Protein AF-A0A959YIE6-F1 (afdb_monomer)

Secondary structure (DSSP, 8-state):
-----PPPTT----TTTGGGSS-TT-----TTPPPHHHHHHHHHHHHHT----STT-HHHHHHHHHHHHHHHHHHHHHHHHHHHHHHHHHHHHHHHHHHHHHHHHHHHHHHHHHHHHHHHHHHHHHHHHHHHHHHHHHHHHHHHHHHHHTT-TT--HHHHHHS-HHHHHHHHHHHHHHHHHHHHHHHHHHHHHHHHHHHHHHHHHHHHHHHHHHHHHHHHHHHHHHTTS-HHHHHHHHHHH-S--TTTS-HHHHHHHHHHHHS---PPPTTSTTSS------------------------PPPP---SSSSS-TTSHHHHHHHHHHHHHHHHT-TTS-HHHHHHHHHHHHHHHHH--

Structure (mmCIF, N/CA/C/O backbone):
data_AF-A0A959YIE6-F1
#
_entry.id   AF-A0A959YIE6-F1
#
loop_
_atom_site.group_PDB
_atom_site.id
_atom_site.type_symbol
_atom_site.label_atom_id
_atom_site.label_alt_id
_atom_site.label_comp_id
_atom_site.label_asym_id
_atom_site.label_entity_id
_atom_site.label_seq_id
_atom_site.pdbx_PDB_ins_code
_atom_site.Cartn_x
_atom_site.Cartn_y
_atom_site.Cartn_z
_atom_site.occupancy
_atom_site.B_iso_or_equiv
_atom_site.auth_seq_id
_atom_site.auth_comp_id
_atom_site.auth_asym_id
_atom_site.auth_atom_id
_atom_site.pdbx_PDB_model_num
ATOM 1 N N . MET A 1 1 ? -31.276 -3.123 95.667 1.00 32.50 1 MET A N 1
ATOM 2 C CA . MET A 1 1 ? -32.514 -3.774 96.155 1.00 32.50 1 MET A CA 1
ATOM 3 C C . MET A 1 1 ? -33.316 -4.147 94.923 1.00 32.50 1 MET A C 1
ATOM 5 O O . MET A 1 1 ? -33.475 -3.277 94.077 1.00 32.50 1 MET A O 1
ATOM 9 N N . SER A 1 2 ? -33.738 -5.402 94.764 1.00 30.36 2 SER A N 1
ATOM 10 C CA . SER A 1 2 ? -34.418 -5.844 93.537 1.00 30.36 2 SER A CA 1
ATOM 11 C C . SER A 1 2 ? -35.933 -5.734 93.691 1.00 30.36 2 SER A C 1
ATOM 13 O O . SER A 1 2 ? -36.525 -6.483 94.465 1.00 30.36 2 SER A O 1
ATOM 15 N N . ASN A 1 3 ? -36.563 -4.824 92.945 1.00 29.42 3 ASN A N 1
ATOM 16 C CA . ASN A 1 3 ? -38.021 -4.725 92.888 1.00 29.42 3 ASN A CA 1
ATOM 17 C C . ASN A 1 3 ? -38.582 -5.834 91.990 1.00 29.42 3 ASN A C 1
ATOM 19 O O . ASN A 1 3 ? -38.670 -5.681 90.775 1.00 29.42 3 ASN A O 1
ATOM 23 N N . ILE A 1 4 ? -38.971 -6.956 92.598 1.00 28.22 4 ILE A N 1
ATOM 24 C CA . ILE A 1 4 ? -39.729 -8.010 91.918 1.00 28.22 4 ILE A CA 1
ATOM 25 C C . ILE A 1 4 ? -41.191 -7.558 91.835 1.00 28.22 4 ILE A C 1
ATOM 27 O O . ILE A 1 4 ? -41.941 -7.667 92.807 1.00 28.22 4 ILE A O 1
ATOM 31 N N . VAL A 1 5 ? -41.593 -7.048 90.671 1.00 32.94 5 VAL A N 1
ATOM 32 C CA . VAL A 1 5 ? -42.999 -6.752 90.371 1.00 32.94 5 VAL A CA 1
ATOM 33 C C . VAL A 1 5 ? -43.740 -8.075 90.179 1.00 32.94 5 VAL A C 1
ATOM 35 O O . VAL A 1 5 ? -43.536 -8.778 89.192 1.00 32.94 5 VAL A O 1
ATOM 38 N N . LYS A 1 6 ? -44.601 -8.430 91.136 1.00 30.12 6 LYS A N 1
ATOM 39 C CA . LYS A 1 6 ? -45.544 -9.542 90.977 1.00 30.12 6 LYS A CA 1
ATOM 40 C C . LYS A 1 6 ? -46.714 -9.072 90.115 1.00 30.12 6 LYS A C 1
ATOM 42 O O . LYS A 1 6 ? -47.451 -8.187 90.540 1.00 30.12 6 LYS A O 1
ATOM 47 N N . PHE A 1 7 ? -46.901 -9.682 88.949 1.00 29.47 7 PHE A N 1
ATOM 48 C CA . PHE A 1 7 ? -48.131 -9.514 88.177 1.00 29.47 7 PHE A CA 1
ATOM 49 C C . PHE A 1 7 ? -49.281 -10.269 88.856 1.00 29.47 7 PHE A C 1
ATOM 51 O O . PHE A 1 7 ? -49.194 -11.479 89.068 1.00 29.47 7 PHE A O 1
ATOM 58 N N . ASP A 1 8 ? -50.350 -9.549 89.201 1.00 31.58 8 ASP A N 1
ATOM 59 C CA . ASP A 1 8 ? -51.623 -10.131 89.628 1.00 31.58 8 ASP A CA 1
ATOM 60 C C . ASP A 1 8 ? -52.515 -10.317 88.392 1.00 31.58 8 ASP A C 1
ATOM 62 O O . ASP A 1 8 ? -52.742 -9.387 87.619 1.00 31.58 8 ASP A O 1
ATOM 66 N N . ILE A 1 9 ? -53.010 -11.538 88.197 1.00 32.19 9 ILE A N 1
ATOM 67 C CA . ILE A 1 9 ? -53.673 -12.000 86.967 1.00 32.19 9 ILE A CA 1
ATOM 68 C C . ILE A 1 9 ? -55.053 -11.334 86.762 1.00 32.19 9 ILE A C 1
ATOM 70 O O . ILE A 1 9 ? -55.653 -11.444 85.696 1.00 32.19 9 ILE A O 1
ATOM 74 N N . LYS A 1 10 ? -55.566 -10.597 87.758 1.00 33.59 10 LYS A N 1
ATOM 75 C CA . LYS A 1 10 ? -56.895 -9.960 87.714 1.00 33.59 10 LYS A CA 1
ATOM 76 C C . LYS A 1 10 ? -56.962 -8.587 87.039 1.00 33.59 10 LYS A C 1
ATOM 78 O O . LYS A 1 10 ? -58.045 -8.005 86.994 1.00 33.59 10 LYS A O 1
ATOM 83 N N . GLN A 1 11 ? -55.866 -8.080 86.475 1.00 37.00 11 GLN A N 1
ATOM 84 C CA . GLN A 1 11 ? -55.913 -6.965 85.525 1.00 37.00 11 GLN A CA 1
ATOM 85 C C . GLN A 1 11 ? -55.118 -7.303 84.263 1.00 37.00 11 GLN A C 1
ATOM 87 O O . GLN A 1 11 ? -53.907 -7.485 84.311 1.00 37.00 11 GLN A O 1
ATOM 92 N N . ALA A 1 12 ? -55.812 -7.327 83.124 1.00 35.28 12 ALA A N 1
ATOM 93 C CA . ALA A 1 12 ? -55.220 -7.381 81.791 1.00 35.28 12 ALA A CA 1
ATOM 94 C C . ALA A 1 12 ? -55.401 -6.010 81.104 1.00 35.28 12 ALA A C 1
ATOM 96 O O . ALA A 1 12 ? -56.353 -5.830 80.338 1.00 35.28 12 ALA A O 1
ATOM 97 N N . PRO A 1 13 ? -54.562 -5.003 81.416 1.00 41.62 13 PRO A N 1
ATOM 98 C CA . PRO A 1 13 ? -54.639 -3.699 80.770 1.00 41.62 13 PRO A CA 1
ATOM 99 C C . PRO A 1 13 ? -54.099 -3.778 79.336 1.00 41.62 13 PRO A C 1
ATOM 101 O O . PRO A 1 13 ? -53.053 -4.374 79.121 1.00 41.62 13 PRO A O 1
ATOM 104 N N . HIS A 1 14 ? -54.826 -3.172 78.390 1.00 39.84 14 HIS A N 1
ATOM 105 C CA . HIS A 1 14 ? -54.420 -2.344 77.227 1.00 39.84 14 HIS A CA 1
ATOM 106 C C . HIS A 1 14 ? -53.061 -2.508 76.483 1.00 39.84 14 HIS A C 1
ATOM 108 O O . HIS A 1 14 ? -52.773 -1.718 75.586 1.00 39.84 14 HIS A O 1
ATOM 114 N N . ALA A 1 15 ? -52.261 -3.546 76.727 1.00 43.75 15 ALA A N 1
ATOM 115 C CA . ALA A 1 15 ? -50.882 -3.709 76.248 1.00 43.75 15 ALA A CA 1
ATOM 116 C C . ALA A 1 15 ? -50.717 -3.880 74.719 1.00 43.75 15 ALA A C 1
ATOM 118 O O . ALA A 1 15 ? -49.601 -4.036 74.229 1.00 43.75 15 ALA A O 1
ATOM 119 N N . PHE A 1 16 ? -51.815 -3.870 73.959 1.00 38.12 16 PHE A N 1
ATOM 120 C CA . PHE A 1 16 ? -51.820 -4.024 72.501 1.00 38.12 16 PHE A CA 1
ATOM 121 C C . PHE A 1 16 ? -51.737 -2.711 71.714 1.00 38.12 16 PHE A C 1
ATOM 123 O O . PHE A 1 16 ? -51.529 -2.775 70.500 1.00 38.12 16 PHE A O 1
ATOM 130 N N . ASP A 1 17 ? -51.919 -1.555 72.363 1.00 37.28 17 ASP A N 1
ATOM 131 C CA . ASP A 1 17 ? -51.861 -0.251 71.689 1.00 37.28 17 ASP A CA 1
ATOM 132 C C . ASP A 1 17 ? -50.621 0.576 72.108 1.00 37.28 17 ASP A C 1
ATOM 134 O O . ASP A 1 17 ? -49.959 1.113 71.225 1.00 37.28 17 ASP A O 1
ATOM 138 N N . GLU A 1 18 ? -50.195 0.583 73.385 1.00 38.91 18 GLU A N 1
ATOM 139 C CA . GLU A 1 18 ? -48.973 1.313 73.818 1.00 38.91 18 GLU A CA 1
ATOM 140 C C . GLU A 1 18 ? -47.671 0.787 73.178 1.00 38.91 18 GLU A C 1
ATOM 142 O O . GLU A 1 18 ? -46.772 1.560 72.854 1.00 38.91 18 GLU A O 1
ATOM 147 N N . VAL A 1 19 ? -47.557 -0.527 72.956 1.00 42.81 19 VAL A N 1
ATOM 148 C CA . VAL A 1 19 ? -46.332 -1.145 72.405 1.00 42.81 19 VAL A CA 1
ATOM 149 C C . VAL A 1 19 ? -46.146 -0.829 70.911 1.00 42.81 19 VAL A C 1
ATOM 151 O O . VAL A 1 19 ? -45.038 -0.942 70.392 1.00 42.81 19 VAL A O 1
ATOM 154 N N . LEU A 1 20 ? -47.201 -0.407 70.200 1.00 41.81 20 LEU A N 1
ATOM 155 C CA . LEU A 1 20 ? -47.140 -0.199 68.749 1.00 41.81 20 LEU A CA 1
ATOM 156 C C . LEU A 1 20 ? -46.571 1.169 68.328 1.00 41.81 20 LEU A C 1
ATOM 158 O O . LEU A 1 20 ? -46.194 1.324 67.166 1.00 41.81 20 LEU A O 1
ATOM 162 N N . GLU A 1 21 ? -46.506 2.149 69.236 1.00 39.34 21 GLU A N 1
ATOM 163 C CA . GLU A 1 21 ? -45.972 3.490 68.941 1.00 39.34 21 GLU A CA 1
ATOM 164 C C . GLU A 1 21 ? -44.443 3.583 69.109 1.00 39.34 21 GLU A C 1
ATOM 166 O O . GLU A 1 21 ? -43.806 4.474 68.540 1.00 39.34 21 GLU A O 1
ATOM 171 N N . LEU A 1 22 ? -43.819 2.625 69.809 1.00 38.81 22 LEU A N 1
ATOM 172 C CA . LEU A 1 22 ? -42.368 2.566 70.023 1.00 38.81 22 LEU A CA 1
ATOM 173 C C . LEU A 1 22 ? -41.600 2.028 68.799 1.00 38.81 22 LEU A C 1
ATOM 175 O O . LEU A 1 22 ? -41.033 0.941 68.786 1.00 38.81 22 LEU A O 1
ATOM 179 N N . GLN A 1 23 ? -41.543 2.880 67.774 1.00 40.84 23 GLN A N 1
ATOM 180 C CA . GLN A 1 23 ? -40.423 3.033 66.838 1.00 40.84 23 GLN A CA 1
ATOM 181 C C . GLN A 1 23 ? -39.872 1.753 66.178 1.00 40.84 23 GLN A C 1
ATOM 183 O O . GLN A 1 23 ? -38.751 1.318 66.447 1.00 40.84 23 GLN A O 1
ATOM 188 N N . ILE A 1 24 ? -40.543 1.307 65.109 1.00 42.12 24 ILE A N 1
ATOM 189 C CA . ILE A 1 24 ? -39.930 0.486 64.040 1.00 42.12 24 ILE A CA 1
ATOM 190 C C . ILE A 1 24 ? -38.972 1.358 63.187 1.00 42.12 24 ILE A C 1
ATOM 192 O O . ILE A 1 24 ? -39.120 1.492 61.974 1.00 42.12 24 ILE A O 1
ATOM 196 N N . GLY A 1 25 ? -38.024 2.027 63.850 1.00 35.72 25 GLY A N 1
ATOM 197 C CA . GLY A 1 25 ? -37.119 3.034 63.284 1.00 35.72 25 GLY A CA 1
ATOM 198 C C . GLY A 1 25 ? -35.676 2.942 63.791 1.00 35.72 25 GLY A C 1
ATOM 199 O O . GLY A 1 25 ? -34.843 3.744 63.383 1.00 35.72 25 GLY A O 1
ATOM 200 N N . SER A 1 26 ? -35.366 1.969 64.653 1.00 36.47 26 SER A N 1
ATOM 201 C CA . SER A 1 26 ? -34.004 1.650 65.086 1.00 36.47 26 SER A CA 1
ATOM 202 C C . SER A 1 26 ? -33.793 0.138 65.063 1.00 36.47 26 SER A C 1
ATOM 204 O O . SER A 1 26 ? -34.534 -0.603 65.699 1.00 36.47 26 SER A O 1
ATOM 206 N N . TRP A 1 27 ? -32.768 -0.324 64.344 1.00 41.94 27 TRP A N 1
ATOM 207 C CA . TRP A 1 27 ? -32.253 -1.700 64.435 1.00 41.94 27 TRP A CA 1
ATOM 208 C C . TRP A 1 27 ? -31.014 -1.793 65.348 1.00 41.94 27 TRP A C 1
ATOM 210 O O . TRP A 1 27 ? -30.267 -2.768 65.297 1.00 41.94 27 TRP A O 1
ATOM 220 N N . ALA A 1 28 ? -30.793 -0.794 66.209 1.00 35.81 28 ALA A N 1
ATOM 221 C CA . ALA A 1 28 ? -29.815 -0.874 67.288 1.00 35.81 28 ALA A CA 1
ATOM 222 C C . ALA A 1 28 ? -30.458 -1.538 68.517 1.00 35.81 28 ALA A C 1
ATOM 224 O O . ALA A 1 28 ? -31.019 -0.852 69.367 1.00 35.81 28 ALA A O 1
ATOM 225 N N . VAL A 1 29 ? -30.392 -2.872 68.585 1.00 38.16 29 VAL A N 1
ATOM 226 C CA . VAL A 1 29 ? -30.909 -3.666 69.714 1.00 38.16 29 VAL A CA 1
ATOM 227 C C . VAL A 1 29 ? -30.058 -3.411 70.970 1.00 38.16 29 VAL A C 1
ATOM 229 O O . VAL A 1 29 ? -28.868 -3.743 70.960 1.00 38.16 29 VAL A O 1
ATOM 232 N N . PRO A 1 30 ? -30.616 -2.861 72.065 1.00 36.91 30 PRO A N 1
ATOM 233 C CA . PRO A 1 30 ? -29.924 -2.785 73.343 1.00 36.91 30 PRO A CA 1
ATOM 234 C C . PRO A 1 30 ? -29.921 -4.159 74.036 1.00 36.91 30 PRO A C 1
ATOM 236 O O . PRO A 1 30 ? -30.829 -4.977 73.881 1.00 36.91 30 PRO A O 1
ATOM 239 N N . ALA A 1 31 ? -28.878 -4.428 74.823 1.00 38.97 31 ALA A N 1
ATOM 240 C CA . ALA A 1 31 ? -28.650 -5.735 75.440 1.00 38.97 31 ALA A CA 1
ATOM 241 C C . ALA A 1 31 ? -29.626 -6.029 76.602 1.00 38.97 31 ALA A C 1
ATOM 243 O O . ALA A 1 31 ? -29.282 -5.862 77.771 1.00 38.97 31 ALA A O 1
ATOM 244 N N . GLY A 1 32 ? -30.838 -6.486 76.273 1.00 50.06 32 GLY A N 1
ATOM 245 C CA . GLY A 1 32 ? -31.838 -6.932 77.251 1.00 50.06 32 GLY A CA 1
ATOM 246 C C . GLY A 1 32 ? -33.262 -7.165 76.729 1.00 50.06 32 GLY A C 1
ATOM 247 O O . GLY A 1 32 ? -34.113 -7.582 77.511 1.00 50.06 32 GLY A O 1
ATOM 248 N N . GLU A 1 33 ? -33.551 -6.895 75.453 1.00 51.00 33 GLU A N 1
ATOM 249 C CA . GLU A 1 33 ? -34.927 -6.910 74.936 1.00 51.00 33 GLU A CA 1
ATOM 250 C C . GLU A 1 33 ? -35.450 -8.296 74.524 1.00 51.00 33 GLU A C 1
ATOM 252 O O . GLU A 1 33 ? -34.731 -9.147 73.996 1.00 51.00 33 GLU A O 1
ATOM 257 N N . ILE A 1 34 ? -36.756 -8.491 74.734 1.00 56.59 34 ILE A N 1
ATOM 258 C CA . ILE A 1 34 ? -37.526 -9.634 74.232 1.00 56.59 34 ILE A CA 1
ATOM 259 C C . ILE A 1 34 ? -37.552 -9.546 72.702 1.00 56.59 34 ILE A C 1
ATOM 261 O O . ILE A 1 34 ? -37.998 -8.545 72.143 1.00 56.59 34 ILE A O 1
ATOM 265 N N . THR A 1 35 ? -37.089 -10.587 72.004 1.00 75.44 35 THR A N 1
ATOM 266 C CA . THR A 1 35 ? -37.106 -10.585 70.533 1.00 75.44 35 THR A CA 1
ATOM 267 C C . THR A 1 35 ? -38.542 -10.555 70.007 1.00 75.44 35 THR A C 1
ATOM 269 O O . THR A 1 35 ? -39.452 -11.100 70.632 1.00 75.44 35 THR A O 1
ATOM 272 N N . VAL A 1 36 ? -38.758 -9.988 68.815 1.00 76.00 36 VAL A N 1
ATOM 273 C CA . VAL A 1 36 ? -40.087 -9.985 68.169 1.00 76.00 36 VAL A CA 1
ATOM 274 C C . VAL A 1 36 ? -40.648 -11.409 68.054 1.00 76.00 36 VAL A C 1
ATOM 276 O O . VAL A 1 36 ? -41.832 -11.628 68.282 1.00 76.00 36 VAL A O 1
ATOM 279 N N . GLU A 1 37 ? -39.798 -12.401 67.776 1.00 77.62 37 GLU A N 1
ATOM 280 C CA . GLU A 1 37 ? -40.192 -13.812 67.749 1.00 77.62 37 GLU A CA 1
ATOM 281 C C . GLU A 1 37 ? -40.677 -14.320 69.120 1.00 77.62 37 GLU A C 1
ATOM 283 O O . GLU A 1 37 ? -41.660 -15.057 69.184 1.00 77.62 37 GLU A O 1
ATOM 288 N N . GLN A 1 38 ? -40.025 -13.917 70.216 1.00 78.50 38 GLN A N 1
ATOM 289 C CA . GLN A 1 38 ? -40.443 -14.283 71.568 1.00 78.50 38 GLN A CA 1
ATOM 290 C C . GLN A 1 38 ? -41.747 -13.580 71.965 1.00 78.50 38 GLN A C 1
ATOM 292 O O . GLN A 1 38 ? -42.672 -14.258 72.397 1.00 78.50 38 GLN A O 1
ATOM 297 N N . TYR A 1 39 ? -41.887 -12.277 71.700 1.00 80.44 39 TYR A N 1
ATOM 298 C CA . TYR A 1 39 ? -43.142 -11.544 71.920 1.00 80.44 39 TYR A CA 1
ATOM 299 C C . TYR A 1 39 ? -44.325 -12.201 71.186 1.00 80.44 39 TYR A C 1
ATOM 301 O O . TYR A 1 39 ? -45.393 -12.394 71.763 1.00 80.44 39 TYR A O 1
ATOM 309 N N . LEU A 1 40 ? -44.130 -12.631 69.933 1.00 82.81 40 LEU A N 1
ATOM 310 C CA . LEU A 1 40 ? -45.164 -13.346 69.177 1.00 82.81 40 LEU A CA 1
ATOM 311 C C . LEU A 1 40 ? -45.501 -14.722 69.778 1.00 82.81 40 LEU A C 1
ATOM 313 O O . LEU A 1 40 ? -46.673 -15.103 69.778 1.00 82.81 40 LEU A O 1
ATOM 317 N N . LYS A 1 41 ? -44.518 -15.455 70.321 1.00 85.06 41 LYS A N 1
ATOM 318 C CA . LYS A 1 41 ? -44.762 -16.705 71.067 1.00 85.06 41 LYS A CA 1
ATOM 319 C C . LYS A 1 41 ? -45.546 -16.443 72.351 1.00 85.06 41 LYS A C 1
ATOM 321 O O . LYS A 1 41 ? -46.508 -17.161 72.612 1.00 85.06 41 LYS A O 1
ATOM 326 N N . ASP A 1 42 ? -45.192 -15.404 73.100 1.00 82.00 42 ASP A N 1
ATOM 327 C CA . ASP A 1 42 ? -45.848 -15.032 74.355 1.00 82.00 42 ASP A CA 1
ATOM 328 C C . ASP A 1 42 ? -47.311 -14.615 74.112 1.00 82.00 42 ASP A C 1
ATOM 330 O O . ASP A 1 42 ? -48.215 -15.094 74.798 1.00 82.00 42 ASP A O 1
ATOM 334 N N . CYS A 1 43 ? -47.578 -13.825 73.062 1.00 77.81 43 CYS A N 1
ATOM 335 C CA . CYS A 1 43 ? -48.938 -13.479 72.633 1.00 77.81 43 CYS A CA 1
ATOM 336 C C . CYS A 1 43 ? -49.783 -14.700 72.231 1.00 77.81 43 CYS A C 1
ATOM 338 O O . CYS A 1 43 ? -50.992 -14.693 72.453 1.00 77.81 43 CYS A O 1
ATOM 340 N N . VAL A 1 44 ? -49.181 -15.739 71.638 1.00 84.62 44 VAL A N 1
ATOM 341 C CA . VAL A 1 44 ? -49.883 -16.987 71.285 1.00 84.62 44 VAL A CA 1
ATOM 342 C C . VAL A 1 44 ? -50.100 -17.868 72.519 1.00 84.62 44 VAL A C 1
ATOM 344 O O . VAL A 1 44 ? -51.193 -18.405 72.698 1.00 84.62 44 VAL A O 1
ATOM 347 N N . ALA A 1 45 ? -49.106 -17.981 73.402 1.00 83.94 45 ALA A N 1
ATOM 348 C CA . ALA A 1 45 ? -49.211 -18.741 74.646 1.00 83.94 45 ALA A CA 1
ATOM 349 C C . ALA A 1 45 ? -50.315 -18.181 75.559 1.00 83.94 45 ALA A C 1
ATOM 351 O O . ALA A 1 45 ? -51.148 -18.949 76.041 1.00 83.94 45 ALA A O 1
ATOM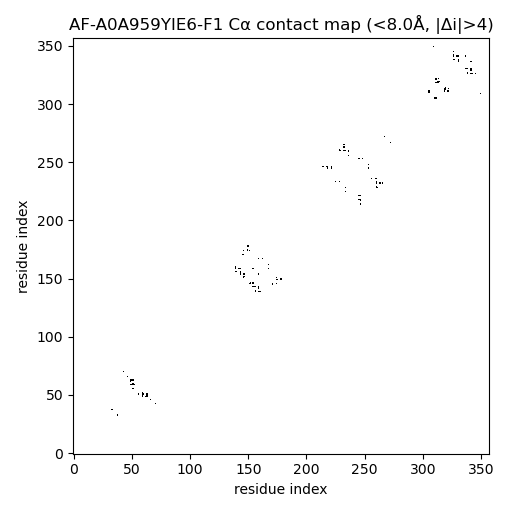 352 N N . ALA A 1 46 ? -50.401 -16.851 75.692 1.00 80.88 46 ALA A N 1
ATOM 353 C CA . ALA A 1 46 ? -51.407 -16.149 76.495 1.00 80.88 46 ALA A CA 1
ATOM 354 C C . ALA A 1 46 ? -52.871 -16.407 76.075 1.00 80.88 46 ALA A C 1
ATOM 356 O O . ALA A 1 46 ? -53.786 -16.115 76.845 1.00 80.88 46 ALA A O 1
ATOM 357 N N . VAL A 1 47 ? -53.110 -16.944 74.872 1.00 83.38 47 VAL A N 1
ATOM 358 C CA . VAL A 1 47 ? -54.457 -17.231 74.342 1.00 83.38 47 VAL A CA 1
ATOM 359 C C . VAL A 1 47 ? -54.676 -18.703 73.968 1.00 83.38 47 VAL A C 1
ATOM 361 O O . VAL A 1 47 ? -55.771 -19.062 73.539 1.00 83.38 47 VAL A O 1
ATOM 364 N N . SER A 1 48 ? -53.665 -19.561 74.140 1.00 79.94 48 SER A N 1
ATOM 365 C CA . SER A 1 48 ? -53.691 -20.968 73.705 1.00 79.94 48 SER A CA 1
ATOM 366 C C . SER A 1 48 ? -54.670 -21.854 74.487 1.00 79.94 48 SER A C 1
ATOM 368 O O . SER A 1 48 ? -55.276 -22.760 73.913 1.00 79.94 48 SER A O 1
ATOM 370 N N . ASP A 1 49 ? -54.878 -21.558 75.771 1.00 84.56 49 ASP A N 1
ATOM 371 C CA . ASP A 1 49 ? -55.721 -22.354 76.671 1.00 84.56 49 ASP A CA 1
ATOM 372 C C . ASP A 1 49 ? -57.197 -21.916 76.704 1.00 84.56 49 ASP A C 1
ATOM 374 O O . ASP A 1 49 ? -58.024 -22.578 77.340 1.00 84.56 49 ASP A O 1
ATOM 378 N N . LEU A 1 50 ? -57.550 -20.831 76.001 1.00 85.06 50 LEU A N 1
ATOM 379 C CA . LEU A 1 50 ? -58.905 -20.275 75.966 1.00 85.06 50 LEU A CA 1
ATOM 380 C C . LEU A 1 50 ? -59.888 -21.226 75.269 1.00 85.06 50 LEU A C 1
ATOM 382 O O . LEU A 1 50 ? -59.717 -21.592 74.105 1.00 85.06 50 LEU A O 1
ATOM 386 N N . LYS A 1 51 ? -60.954 -21.601 75.980 1.00 86.31 51 LYS A N 1
ATOM 387 C CA . LYS A 1 51 ? -61.991 -22.545 75.536 1.00 86.31 51 LYS A CA 1
ATOM 388 C C . LYS A 1 51 ? -63.369 -22.008 75.915 1.00 86.31 51 LYS A C 1
ATOM 390 O O . LYS A 1 51 ? -63.500 -21.309 76.912 1.00 86.31 51 LYS A O 1
ATOM 395 N N . ILE A 1 52 ? -64.377 -22.360 75.121 1.00 86.12 52 ILE A N 1
ATOM 396 C CA . ILE A 1 52 ? -65.794 -22.103 75.415 1.00 86.12 52 ILE A CA 1
ATOM 397 C C . ILE A 1 52 ? -66.335 -23.364 76.096 1.00 86.12 52 ILE A C 1
ATOM 399 O O . ILE A 1 52 ? -66.139 -24.460 75.568 1.00 86.12 52 ILE A O 1
ATOM 403 N N . ALA A 1 53 ? -66.950 -23.232 77.272 1.00 78.44 53 ALA A N 1
ATOM 404 C CA . ALA A 1 53 ? -67.305 -24.378 78.114 1.00 78.44 53 ALA A CA 1
ATOM 405 C C . ALA A 1 53 ? -68.624 -25.069 77.715 1.00 78.44 53 ALA A C 1
ATOM 407 O O . ALA A 1 53 ? -68.739 -26.287 77.842 1.00 78.44 53 ALA A O 1
ATOM 408 N N . ASP A 1 54 ? -69.606 -24.303 77.236 1.00 80.69 54 ASP A N 1
ATOM 409 C CA . ASP A 1 54 ? -70.928 -24.776 76.806 1.00 80.69 54 ASP A CA 1
ATOM 410 C C . ASP A 1 54 ? -71.510 -23.843 75.725 1.00 80.69 54 ASP A C 1
ATOM 412 O O . ASP A 1 54 ? -71.049 -22.719 75.541 1.00 80.69 54 ASP A O 1
ATOM 416 N N . VAL A 1 55 ? -72.564 -24.271 75.027 1.00 77.94 55 VAL A N 1
ATOM 417 C CA . VAL A 1 55 ? -73.308 -23.457 74.047 1.00 77.94 55 VAL A CA 1
ATOM 418 C C . VAL A 1 55 ? -73.880 -22.170 74.670 1.00 77.94 55 VAL A C 1
ATOM 420 O O . VAL A 1 55 ? -74.055 -21.178 73.963 1.00 77.94 55 VAL A O 1
ATOM 423 N N . ASN A 1 56 ? -74.131 -22.153 75.984 1.00 79.50 56 ASN A N 1
ATOM 424 C CA . ASN A 1 56 ? -74.615 -20.976 76.715 1.00 79.50 56 ASN A CA 1
ATOM 425 C C . ASN A 1 56 ? -73.489 -20.095 77.305 1.00 79.50 56 ASN A C 1
ATOM 427 O O . ASN A 1 56 ? -73.781 -19.051 77.894 1.00 79.50 56 ASN A O 1
ATOM 431 N N . ASP A 1 57 ? -72.213 -20.472 77.150 1.00 82.81 57 ASP A N 1
ATOM 432 C CA . ASP A 1 57 ? -71.052 -19.728 77.662 1.00 82.81 57 ASP A CA 1
ATOM 433 C C . ASP A 1 57 ? -70.739 -18.489 76.799 1.00 82.81 57 ASP A C 1
ATOM 435 O O . ASP A 1 57 ? -69.815 -18.443 75.979 1.00 82.81 57 ASP A O 1
ATOM 439 N N . LYS A 1 58 ? -71.561 -17.451 76.985 1.00 85.94 58 LYS A N 1
ATOM 440 C CA . LYS A 1 58 ? -71.426 -16.166 76.287 1.00 85.94 58 LYS A CA 1
ATOM 441 C C . LYS A 1 58 ? -70.116 -15.448 76.631 1.00 85.94 58 LYS A C 1
ATOM 443 O O . LYS A 1 58 ? -69.555 -14.773 75.770 1.00 85.94 58 LYS A O 1
ATOM 448 N N . GLU A 1 59 ? -69.634 -15.574 77.865 1.00 83.81 59 GLU A N 1
ATOM 449 C CA . GLU A 1 59 ? -68.443 -14.861 78.339 1.00 83.81 59 GLU A CA 1
ATOM 450 C C . GLU A 1 59 ? -67.162 -15.479 77.757 1.00 83.81 59 GLU A C 1
ATOM 452 O O . GLU A 1 59 ? -66.353 -14.762 77.160 1.00 83.81 59 GLU A O 1
ATOM 457 N N . GLY A 1 60 ? -67.037 -16.812 77.779 1.00 81.62 60 GLY A N 1
ATOM 458 C CA . GLY A 1 60 ? -65.981 -17.538 77.072 1.00 81.62 60 GLY A CA 1
ATOM 459 C C . GLY A 1 60 ? -66.000 -17.281 75.562 1.00 81.62 60 GLY A C 1
ATOM 460 O O . GLY A 1 60 ? -64.948 -17.038 74.963 1.00 81.62 60 GLY A O 1
ATOM 461 N N . TYR A 1 61 ? -67.186 -17.227 74.939 1.00 86.56 61 TYR A N 1
ATOM 462 C CA . TYR A 1 61 ? -67.321 -16.840 73.529 1.00 86.56 61 TYR A CA 1
ATOM 463 C C . TYR A 1 61 ? -66.805 -15.419 73.248 1.00 86.56 61 TYR A C 1
ATOM 465 O O . TYR A 1 61 ? -66.071 -15.215 72.277 1.00 86.56 61 TYR A O 1
ATOM 473 N N . GLU A 1 62 ? -67.149 -14.427 74.076 1.00 86.69 62 GLU A N 1
ATOM 474 C CA . GLU A 1 62 ? -66.691 -13.046 73.884 1.00 86.69 62 GLU A CA 1
ATOM 475 C C . GLU A 1 62 ? -65.170 -12.904 74.063 1.00 86.69 62 GLU A C 1
ATOM 477 O O . GLU A 1 62 ? -64.536 -12.172 73.296 1.00 86.69 62 GLU A O 1
ATOM 482 N N . ILE A 1 63 ? -64.570 -13.645 75.001 1.00 82.62 63 ILE A N 1
ATOM 483 C CA . ILE A 1 63 ? -63.115 -13.686 75.221 1.00 82.62 63 ILE A CA 1
ATOM 484 C C . ILE A 1 63 ? -62.399 -14.338 74.025 1.00 82.62 63 ILE A C 1
ATOM 486 O O . ILE A 1 63 ? -61.518 -13.716 73.422 1.00 82.62 63 ILE A O 1
ATOM 490 N N . VAL A 1 64 ? -62.816 -15.538 73.602 1.00 84.75 64 VAL A N 1
ATOM 491 C CA . VAL A 1 64 ? -62.238 -16.244 72.439 1.00 84.75 64 VAL A CA 1
ATOM 492 C C . VAL A 1 64 ? -62.431 -15.437 71.149 1.00 84.75 64 VAL A C 1
ATOM 494 O O . VAL A 1 64 ? -61.510 -15.306 70.336 1.00 84.75 64 VAL A O 1
ATOM 497 N N . SER A 1 65 ? -63.602 -14.820 70.961 1.00 87.56 65 SER A N 1
ATOM 498 C CA . SER A 1 65 ? -63.865 -13.968 69.799 1.00 87.56 65 SER A CA 1
ATOM 499 C C . SER A 1 65 ? -63.042 -12.674 69.804 1.00 87.56 65 SER A C 1
ATOM 501 O O . SER A 1 65 ? -62.880 -12.095 68.724 1.00 87.56 65 SER A O 1
ATOM 503 N N . ARG A 1 66 ? -62.565 -12.198 70.961 1.00 84.75 66 ARG A N 1
ATOM 504 C CA . ARG A 1 66 ? -61.654 -11.050 71.078 1.00 84.75 66 ARG A CA 1
ATOM 505 C C . ARG A 1 66 ? -60.227 -11.471 70.731 1.00 84.75 66 ARG A C 1
ATOM 507 O O . ARG A 1 66 ? -59.712 -10.999 69.724 1.00 84.75 66 ARG A O 1
ATOM 514 N N . ALA A 1 67 ? -59.691 -12.487 71.411 1.00 82.69 67 ALA A N 1
ATOM 515 C CA . ALA A 1 67 ? -58.363 -13.048 71.140 1.00 82.69 67 ALA A CA 1
ATOM 516 C C . ALA A 1 67 ? -58.146 -13.397 69.650 1.00 82.69 67 ALA A C 1
ATOM 518 O O . ALA A 1 67 ? -57.121 -13.054 69.060 1.00 82.69 67 ALA A O 1
ATOM 519 N N . ARG A 1 68 ? -59.154 -13.988 68.989 1.00 90.81 68 ARG A N 1
ATOM 520 C CA . ARG A 1 68 ? -59.131 -14.263 67.539 1.00 90.81 68 ARG A CA 1
ATOM 521 C C . ARG A 1 68 ? -58.998 -12.996 66.678 1.00 90.81 68 ARG A C 1
ATOM 523 O O . ARG A 1 68 ? -58.347 -13.036 65.634 1.00 90.81 68 ARG A O 1
ATOM 530 N N . LYS A 1 69 ? -59.645 -11.888 67.062 1.00 90.81 69 LYS A N 1
ATOM 531 C CA . LYS A 1 69 ? -59.543 -10.596 66.357 1.00 90.81 69 LYS A CA 1
ATOM 532 C C . LYS A 1 69 ? -58.175 -9.958 66.583 1.00 90.81 69 LYS A C 1
ATOM 534 O O . LYS A 1 69 ? -57.622 -9.417 65.631 1.00 90.81 69 LYS A O 1
ATOM 539 N N . ASP A 1 70 ? -57.616 -10.081 67.781 1.00 84.19 70 ASP A N 1
ATOM 540 C CA . ASP A 1 70 ? -56.333 -9.469 68.135 1.00 84.19 70 ASP A CA 1
ATOM 541 C C . ASP A 1 70 ? -55.157 -10.194 67.461 1.00 84.19 70 ASP A C 1
ATOM 543 O O . ASP A 1 70 ? -54.327 -9.549 66.820 1.00 84.19 70 ASP A O 1
ATOM 547 N N . LEU A 1 71 ? -55.164 -11.535 67.435 1.00 83.19 71 LEU A N 1
ATOM 548 C CA . LEU A 1 71 ? -54.242 -12.326 66.602 1.00 83.19 71 LEU A CA 1
ATOM 549 C C . LEU A 1 71 ? -54.370 -11.984 65.104 1.00 83.19 71 LEU A C 1
ATOM 551 O O . LEU A 1 71 ? -53.371 -11.925 64.384 1.00 83.19 71 LEU A O 1
ATOM 555 N N . ALA A 1 72 ? -55.588 -11.722 64.614 1.00 89.12 72 ALA A N 1
ATOM 556 C CA . ALA A 1 72 ? -55.801 -11.303 63.230 1.00 89.12 72 ALA A CA 1
ATOM 557 C C . ALA A 1 72 ? -55.286 -9.873 62.956 1.00 89.12 72 ALA A C 1
ATOM 559 O O . ALA A 1 72 ? -54.652 -9.664 61.919 1.00 89.12 72 ALA A O 1
ATOM 560 N N . LYS A 1 73 ? -55.492 -8.917 63.882 1.00 87.81 73 LYS A N 1
ATOM 561 C CA . LYS A 1 73 ? -54.905 -7.559 63.855 1.00 87.81 73 LYS A CA 1
ATOM 562 C C . LYS A 1 73 ? -53.385 -7.689 63.740 1.00 87.81 73 LYS A C 1
ATOM 564 O O . LYS A 1 73 ? -52.823 -7.247 62.741 1.00 87.81 73 LYS A O 1
ATOM 569 N N . LEU A 1 74 ? -52.763 -8.411 64.675 1.00 83.75 74 LEU A N 1
ATOM 570 C CA . LEU A 1 74 ? -51.323 -8.669 64.756 1.00 83.75 74 LEU A CA 1
ATOM 571 C C . LEU A 1 74 ? -50.745 -9.256 63.456 1.00 83.75 74 LEU A C 1
ATOM 573 O O . LEU A 1 74 ? -49.817 -8.673 62.893 1.00 83.75 74 LEU A O 1
ATOM 577 N N . ARG A 1 75 ? -51.339 -10.330 62.908 1.00 90.25 75 ARG A N 1
ATOM 578 C CA . ARG A 1 75 ? -50.929 -10.898 61.606 1.00 90.25 75 ARG A CA 1
ATOM 579 C C . ARG A 1 75 ? -50.977 -9.854 60.487 1.00 90.25 75 ARG A C 1
ATOM 581 O O . ARG A 1 75 ? -50.003 -9.696 59.757 1.00 90.25 75 ARG A O 1
ATOM 588 N N . THR A 1 76 ? -52.084 -9.118 60.354 1.00 93.19 76 THR A N 1
ATOM 589 C CA . THR A 1 76 ? -52.209 -8.117 59.277 1.00 93.19 76 THR A CA 1
ATOM 590 C C . THR A 1 76 ? -51.284 -6.912 59.461 1.00 93.19 76 THR A C 1
ATOM 592 O O . THR A 1 76 ? -50.886 -6.308 58.467 1.00 93.19 76 THR A O 1
ATOM 595 N N . THR A 1 77 ? -50.898 -6.574 60.694 1.00 84.31 77 THR A N 1
ATOM 596 C CA . THR A 1 77 ? -49.860 -5.571 60.970 1.00 84.31 77 THR A CA 1
ATOM 597 C C . THR A 1 77 ? -48.493 -6.068 60.504 1.00 84.31 77 THR A C 1
ATOM 599 O O . THR A 1 77 ? -47.834 -5.363 59.744 1.00 84.31 77 THR A O 1
ATOM 602 N N . LEU A 1 78 ? -48.096 -7.298 60.856 1.00 83.25 78 LEU A N 1
ATOM 603 C CA . LEU A 1 78 ? -46.838 -7.898 60.387 1.00 83.25 78 LEU A CA 1
ATOM 604 C C . LEU A 1 78 ? -46.772 -7.975 58.853 1.00 83.25 78 LEU A C 1
ATOM 606 O O . LEU A 1 78 ? -45.754 -7.620 58.262 1.00 83.25 78 LEU A O 1
ATOM 610 N N . GLU A 1 79 ? -47.864 -8.368 58.193 1.00 90.06 79 GLU A N 1
ATOM 611 C CA . GLU A 1 79 ? -47.956 -8.417 56.726 1.00 90.06 79 GLU A CA 1
ATOM 612 C C . GLU A 1 79 ? -47.814 -7.030 56.079 1.00 90.06 79 GLU A C 1
ATOM 614 O O . GLU A 1 79 ? -47.112 -6.887 55.075 1.00 90.06 79 GLU A O 1
ATOM 619 N N . LYS A 1 80 ? -48.433 -5.994 56.665 1.00 89.62 80 LYS A N 1
ATOM 620 C CA . LYS A 1 80 ? -48.304 -4.602 56.203 1.00 89.62 80 LYS A CA 1
ATOM 621 C C . LYS A 1 80 ? -46.889 -4.068 56.403 1.00 89.62 80 LYS A C 1
ATOM 623 O O . LYS A 1 80 ? -46.308 -3.566 55.445 1.00 89.62 80 LYS A O 1
ATOM 628 N N . THR A 1 81 ? -46.312 -4.220 57.594 1.00 81.81 81 THR A N 1
ATOM 629 C CA . THR A 1 81 ? -44.948 -3.763 57.909 1.00 81.81 81 THR A CA 1
ATOM 630 C C . THR A 1 81 ? -43.909 -4.501 57.065 1.00 81.81 81 THR A C 1
ATOM 632 O O . THR A 1 81 ? -43.060 -3.872 56.439 1.00 81.81 81 THR A O 1
ATOM 635 N N . GLY A 1 82 ? -44.021 -5.828 56.948 1.00 80.75 82 GLY A N 1
ATOM 636 C CA . GLY A 1 82 ? -43.149 -6.651 56.107 1.00 80.75 82 GLY A CA 1
ATOM 637 C C . GLY A 1 82 ? -43.326 -6.407 54.604 1.00 80.75 82 GLY A C 1
ATOM 638 O O . GLY A 1 82 ? -42.418 -6.695 53.824 1.00 80.75 82 GLY A O 1
ATOM 639 N N . LYS A 1 83 ? -44.463 -5.857 54.155 1.00 90.00 83 LYS A N 1
ATOM 640 C CA . LYS A 1 83 ? -44.598 -5.302 52.801 1.00 90.00 83 LYS A CA 1
ATOM 641 C C . LYS A 1 83 ? -43.922 -3.930 52.697 1.00 90.00 83 LYS A C 1
ATOM 643 O O . LYS A 1 83 ? -43.057 -3.773 51.845 1.00 90.00 83 LYS A O 1
ATOM 648 N N . ALA A 1 84 ? -44.247 -2.984 53.578 1.00 84.75 84 ALA A N 1
ATOM 649 C CA . ALA A 1 84 ? -43.699 -1.626 53.556 1.00 84.75 84 ALA A CA 1
ATOM 650 C C . ALA A 1 84 ? -42.160 -1.603 53.629 1.00 84.75 84 ALA A C 1
ATOM 652 O O . ALA A 1 84 ? -41.524 -0.868 52.882 1.00 84.75 84 ALA A O 1
ATOM 653 N N . ALA A 1 85 ? -41.548 -2.463 54.449 1.00 83.06 85 ALA A N 1
ATOM 654 C CA . ALA A 1 85 ? -40.095 -2.609 54.520 1.00 83.06 85 ALA A CA 1
ATOM 655 C C . ALA A 1 85 ? -39.477 -3.065 53.182 1.00 83.06 85 ALA A C 1
ATOM 657 O O . ALA A 1 85 ? -38.455 -2.525 52.760 1.00 83.06 85 ALA A O 1
ATOM 658 N N . ARG A 1 86 ? -40.116 -4.013 52.476 1.00 86.56 86 ARG A N 1
ATOM 659 C CA . ARG A 1 86 ? -39.681 -4.455 51.138 1.00 86.56 86 ARG A CA 1
ATOM 660 C C . ARG A 1 86 ? -39.896 -3.376 50.083 1.00 86.56 86 ARG A C 1
ATOM 662 O O . ARG A 1 86 ? -39.012 -3.161 49.262 1.00 86.56 86 ARG A O 1
ATOM 669 N N . ASP A 1 87 ? -41.034 -2.689 50.106 1.00 89.25 87 ASP A N 1
ATOM 670 C CA . ASP A 1 87 ? -41.336 -1.615 49.156 1.00 89.25 87 ASP A CA 1
ATOM 671 C C . ASP A 1 87 ? -40.353 -0.436 49.328 1.00 89.25 87 ASP A C 1
ATOM 673 O O . ASP A 1 87 ? -39.817 0.057 48.334 1.00 89.25 87 ASP A O 1
ATOM 677 N N . ASN A 1 88 ? -40.006 -0.075 50.570 1.00 85.56 88 ASN A N 1
ATOM 678 C CA . ASN A 1 88 ? -38.972 0.917 50.887 1.00 85.56 88 ASN A CA 1
ATOM 679 C C . ASN A 1 88 ? -37.571 0.473 50.432 1.00 85.56 88 ASN A C 1
ATOM 681 O O . ASN A 1 88 ? -36.864 1.251 49.792 1.00 85.56 88 ASN A O 1
ATOM 685 N N . ALA A 1 89 ? -37.169 -0.774 50.706 1.00 86.25 89 ALA A N 1
ATOM 686 C CA . ALA A 1 89 ? -35.877 -1.306 50.259 1.00 86.25 89 ALA A CA 1
ATOM 687 C C . ALA A 1 89 ? -35.766 -1.333 48.722 1.00 86.25 89 ALA A C 1
ATOM 689 O O . ALA A 1 89 ? -34.745 -0.939 48.160 1.00 86.25 89 ALA A O 1
ATOM 690 N N . ASN A 1 90 ? -36.846 -1.716 48.031 1.00 91.50 90 ASN A N 1
ATOM 691 C CA . ASN A 1 90 ? -36.939 -1.683 46.571 1.00 91.50 90 ASN A CA 1
ATOM 692 C C . ASN A 1 90 ? -36.881 -0.251 46.011 1.00 91.50 90 ASN A C 1
ATOM 694 O O . ASN A 1 90 ? -36.299 -0.038 44.947 1.00 91.50 90 ASN A O 1
ATOM 698 N N . ALA A 1 91 ? -37.481 0.730 46.693 1.00 92.56 91 ALA A N 1
ATOM 699 C CA . ALA A 1 91 ? -37.402 2.137 46.306 1.00 92.56 91 ALA A CA 1
ATOM 700 C C . ALA A 1 91 ? -35.975 2.688 46.471 1.00 92.56 91 ALA A C 1
ATOM 702 O O . ALA A 1 91 ? -35.452 3.307 45.544 1.00 92.56 91 ALA A O 1
ATOM 703 N N . PHE A 1 92 ? -35.318 2.393 47.598 1.00 90.50 92 PHE A N 1
ATOM 704 C CA . PHE A 1 92 ? -33.925 2.770 47.849 1.00 90.50 92 PHE A CA 1
ATOM 705 C C . PHE A 1 92 ? -32.969 2.157 46.814 1.00 90.50 92 PHE A C 1
ATOM 707 O O . PHE A 1 92 ? -32.207 2.886 46.184 1.00 90.50 92 PHE A O 1
ATOM 714 N N . ALA A 1 93 ? -33.063 0.848 46.555 1.00 90.25 93 ALA A N 1
ATOM 715 C CA . ALA A 1 93 ? -32.228 0.177 45.556 1.00 90.25 93 ALA A CA 1
ATOM 716 C C . ALA A 1 93 ? -32.392 0.783 44.148 1.00 90.25 93 ALA A C 1
ATOM 718 O O . ALA A 1 93 ? -31.408 1.002 43.445 1.00 90.25 93 ALA A O 1
ATOM 719 N N . LYS A 1 94 ? -33.625 1.127 43.745 1.00 95.25 94 LYS A N 1
ATOM 720 C CA . LYS A 1 94 ? -33.887 1.820 42.471 1.00 95.25 94 LYS A CA 1
ATOM 721 C C . LYS A 1 94 ? -33.288 3.228 42.427 1.00 95.25 94 LYS A C 1
ATOM 723 O O . LYS A 1 94 ? -32.792 3.619 41.375 1.00 95.25 94 LYS A O 1
ATOM 728 N N . ALA A 1 95 ? -33.321 3.970 43.535 1.00 93.38 95 ALA A N 1
ATOM 729 C CA . ALA A 1 95 ? -32.713 5.297 43.621 1.00 93.38 95 ALA A CA 1
ATOM 730 C C . ALA A 1 95 ? -31.179 5.231 43.504 1.00 93.38 95 ALA A C 1
ATOM 732 O O . ALA A 1 95 ? -30.600 6.006 42.748 1.00 93.38 95 ALA A O 1
ATOM 733 N N . VAL A 1 96 ? -30.537 4.259 44.166 1.00 96.44 96 VAL A N 1
ATOM 734 C CA . VAL A 1 96 ? -29.086 4.016 44.048 1.00 96.44 96 VAL A CA 1
ATOM 735 C C . VAL A 1 96 ? -28.698 3.692 42.601 1.00 96.44 96 VAL A C 1
ATOM 737 O O . VAL A 1 96 ? -27.814 4.346 42.061 1.00 96.44 96 VAL A O 1
ATOM 740 N N . ILE A 1 97 ? -29.406 2.771 41.936 1.00 95.25 97 ILE A N 1
ATOM 741 C CA . ILE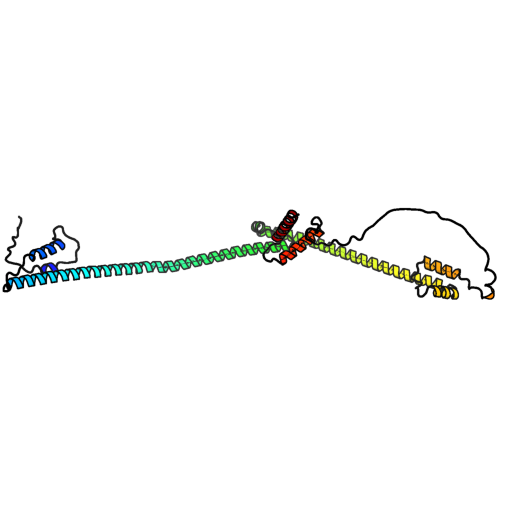 A 1 97 ? -29.142 2.400 40.529 1.00 95.25 97 ILE A CA 1
ATOM 742 C C . ILE A 1 97 ? -29.384 3.580 39.563 1.00 95.25 97 ILE A C 1
ATOM 744 O O . ILE A 1 97 ? -28.737 3.682 38.520 1.00 95.25 97 ILE A O 1
ATOM 748 N N . ALA A 1 98 ? -30.327 4.476 39.871 1.00 96.56 98 ALA A N 1
ATOM 749 C CA . ALA A 1 98 ? -30.562 5.675 39.067 1.00 96.56 98 ALA A CA 1
ATOM 750 C C . ALA A 1 98 ? -29.415 6.692 39.204 1.00 96.56 98 ALA A C 1
ATOM 752 O O . ALA A 1 98 ? -28.962 7.238 38.198 1.00 96.56 98 ALA A O 1
ATOM 753 N N . GLU A 1 99 ? -28.919 6.908 40.424 1.00 94.69 99 GLU A N 1
ATOM 754 C CA . GLU A 1 99 ? -27.797 7.813 40.690 1.00 94.69 99 GLU A CA 1
ATOM 755 C C . GLU A 1 99 ? -26.463 7.249 40.175 1.00 94.69 99 GLU A C 1
ATOM 757 O O . GLU A 1 99 ? -25.686 7.983 39.573 1.00 94.69 99 GLU A O 1
ATOM 762 N N . GLU A 1 100 ? -26.234 5.939 40.295 1.00 95.81 100 GLU A N 1
ATOM 763 C CA . GLU A 1 100 ? -25.111 5.227 39.669 1.00 95.81 100 GLU A CA 1
ATOM 764 C C . GLU A 1 100 ? -25.069 5.484 38.154 1.00 95.81 100 GLU A C 1
ATOM 766 O O . 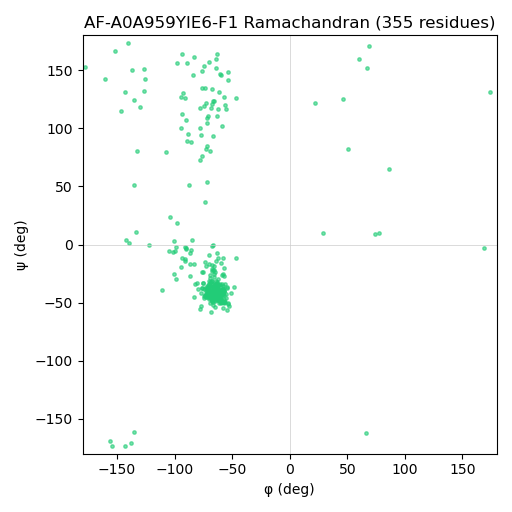GLU A 1 100 ? -24.054 5.931 37.618 1.00 95.81 100 GLU A O 1
ATOM 771 N N . LYS A 1 101 ? -26.199 5.297 37.458 1.00 97.44 101 LYS A N 1
ATOM 772 C CA . LYS A 1 101 ? -26.307 5.582 36.017 1.00 97.44 101 LYS A CA 1
ATOM 773 C C . LYS A 1 101 ? -26.086 7.057 35.692 1.00 97.44 101 LYS A C 1
ATOM 775 O O . LYS A 1 101 ? -25.443 7.359 34.687 1.00 97.44 101 LYS A O 1
ATOM 780 N N . ARG A 1 102 ? -26.577 7.973 36.535 1.00 96.81 102 ARG A N 1
ATOM 781 C CA . ARG A 1 102 ? -26.319 9.412 36.388 1.00 96.81 102 ARG A CA 1
ATOM 782 C C . ARG A 1 102 ? -24.819 9.704 36.481 1.00 96.81 102 ARG A C 1
ATOM 784 O O . ARG A 1 102 ? -24.289 10.394 35.615 1.00 96.81 102 ARG A O 1
ATOM 791 N N . LEU A 1 103 ? -24.133 9.143 37.475 1.00 95.00 103 LEU A N 1
ATOM 792 C CA . LEU A 1 103 ? -22.694 9.316 37.681 1.00 95.00 103 LEU A CA 1
ATOM 793 C C . LEU A 1 103 ? -21.857 8.703 36.549 1.00 95.00 103 LEU A C 1
ATOM 795 O O . LEU A 1 103 ? -20.930 9.361 36.091 1.00 95.00 103 LEU A O 1
ATOM 799 N N . ILE A 1 104 ? -22.212 7.517 36.040 1.00 95.75 104 ILE A N 1
ATOM 800 C CA . ILE A 1 104 ? -21.534 6.867 34.899 1.00 95.75 104 ILE A CA 1
ATOM 801 C C . ILE A 1 104 ? -21.739 7.649 33.589 1.00 95.75 104 ILE A C 1
ATOM 803 O O . ILE A 1 104 ? -20.832 7.717 32.761 1.00 95.75 104 ILE A O 1
ATOM 807 N N . SER A 1 105 ? -22.901 8.286 33.398 1.00 95.88 105 SER A N 1
ATOM 808 C CA . SER A 1 105 ? -23.182 9.046 32.168 1.00 95.88 105 SER A CA 1
ATOM 809 C C . SER A 1 105 ? -22.283 10.278 31.969 1.00 95.88 105 SER A C 1
ATOM 811 O O . SER A 1 105 ? -22.072 10.695 30.833 1.00 95.88 105 SER A O 1
ATOM 813 N N . ILE A 1 106 ? -21.717 10.831 33.050 1.00 91.62 106 ILE A N 1
ATOM 814 C CA . ILE A 1 106 ? -20.864 12.030 33.020 1.00 91.62 106 ILE A CA 1
ATOM 815 C C . ILE A 1 106 ? -19.509 11.772 32.322 1.00 91.62 106 ILE A C 1
ATOM 817 O O . ILE A 1 106 ? -19.244 12.448 31.329 1.00 91.62 106 ILE A O 1
ATOM 821 N N . PRO A 1 107 ? -18.653 10.822 32.763 1.00 95.12 107 PRO A N 1
ATOM 822 C CA . PRO A 1 107 ? -17.415 10.504 32.051 1.00 95.12 107 PRO A CA 1
ATOM 823 C C . PRO A 1 107 ? -17.687 9.847 30.695 1.00 95.12 107 PRO A C 1
ATOM 825 O O . PRO A 1 107 ? -16.996 10.165 29.734 1.00 95.12 107 PRO A O 1
ATOM 828 N N . SER A 1 108 ? -18.724 9.007 30.575 1.00 93.50 108 SER A N 1
ATOM 829 C CA . SER A 1 108 ? -19.025 8.284 29.331 1.00 93.50 108 SER A CA 1
ATOM 830 C C . SER A 1 108 ? -19.257 9.211 28.130 1.00 93.50 108 SER A C 1
ATOM 832 O O . SER A 1 108 ? -18.826 8.882 27.028 1.00 93.50 108 SER A O 1
ATOM 834 N N . ALA A 1 109 ? -19.875 10.383 28.325 1.00 90.06 109 ALA A N 1
ATOM 835 C CA . ALA A 1 109 ? -20.024 11.372 27.257 1.00 90.06 109 ALA A CA 1
ATOM 836 C C . ALA A 1 109 ? -18.667 11.937 26.788 1.00 90.06 109 ALA A C 1
ATOM 838 O O . ALA A 1 109 ? -18.429 12.043 25.587 1.00 90.06 109 ALA A O 1
ATOM 839 N N . LEU A 1 110 ? -17.768 12.244 27.730 1.00 94.00 110 LEU A N 1
ATOM 840 C CA . LEU A 1 110 ? -16.442 12.801 27.451 1.00 94.00 110 LEU A CA 1
ATOM 841 C C . LEU A 1 110 ? -15.492 11.757 26.841 1.00 94.00 110 LEU A C 1
ATOM 843 O O . LEU A 1 110 ? -14.748 12.068 25.916 1.00 94.00 110 LEU A O 1
ATOM 847 N N . GLU A 1 111 ? -15.556 10.503 27.296 1.00 95.75 111 GLU A N 1
ATOM 848 C CA . GLU A 1 111 ? -14.827 9.383 26.687 1.00 95.75 111 GLU A CA 1
ATOM 849 C C . GLU A 1 111 ? -15.194 9.203 25.209 1.00 95.75 111 GLU A C 1
ATOM 851 O O . GLU A 1 111 ? -14.316 8.983 24.380 1.00 95.75 111 GLU A O 1
ATOM 856 N N . GLU A 1 112 ? -16.478 9.314 24.858 1.00 95.12 112 GLU A N 1
ATOM 857 C CA . GLU A 1 112 ? -16.945 9.225 23.469 1.00 95.12 112 GLU A CA 1
ATOM 858 C C . GLU A 1 112 ? -16.610 10.466 22.626 1.00 95.12 112 GLU A C 1
ATOM 860 O O . GLU A 1 112 ? -16.699 10.406 21.399 1.00 95.12 112 GLU A O 1
ATOM 865 N N . GLU A 1 113 ? -16.224 11.592 23.226 1.00 95.31 113 GLU A N 1
ATOM 866 C CA . GLU A 1 113 ? -15.610 12.714 22.503 1.00 95.31 113 GLU A CA 1
ATOM 867 C C . GLU A 1 113 ? -14.105 12.487 22.319 1.00 95.31 113 GLU A C 1
ATOM 869 O O . GLU A 1 113 ? -13.604 12.604 21.200 1.00 95.31 113 GLU A O 1
ATOM 874 N N . TYR A 1 114 ? -13.394 12.062 23.365 1.00 96.81 114 TYR A N 1
ATOM 875 C CA . TYR A 1 114 ? -11.955 11.791 23.300 1.00 96.81 114 TYR A CA 1
ATOM 876 C C . TYR A 1 114 ? -11.608 10.640 22.345 1.00 96.81 114 TYR A C 1
ATOM 878 O O . TYR A 1 114 ? -10.715 10.819 21.523 1.00 96.81 114 TYR A O 1
ATOM 886 N N . LYS A 1 115 ? -12.372 9.537 22.323 1.00 96.62 115 LYS A N 1
ATOM 887 C CA . LYS A 1 115 ? -12.221 8.453 21.323 1.00 96.62 115 LYS A CA 1
ATOM 888 C C . LYS A 1 115 ? -12.329 8.957 19.878 1.00 96.62 115 LYS A C 1
ATOM 890 O O . LYS A 1 115 ? -11.672 8.428 18.985 1.00 96.62 115 LYS A O 1
ATOM 895 N N . LYS A 1 116 ? -13.156 9.980 19.620 1.00 97.25 116 LYS A N 1
ATOM 896 C CA . LYS A 1 116 ? -13.288 10.590 18.283 1.00 97.25 116 LYS A CA 1
ATOM 897 C C . LYS A 1 116 ? -12.100 11.490 17.953 1.00 97.25 116 LYS A C 1
ATOM 899 O O . LYS A 1 116 ? -11.674 11.501 16.805 1.00 97.25 116 LYS A O 1
ATOM 904 N N . MET A 1 117 ? -11.568 12.220 18.935 1.00 95.56 117 MET A N 1
ATOM 905 C CA . MET A 1 117 ? -10.363 13.041 18.765 1.00 95.56 117 MET A CA 1
ATOM 906 C C . MET A 1 117 ? -9.118 12.175 18.533 1.00 95.56 117 MET A C 1
ATOM 908 O O . MET A 1 117 ? -8.355 12.455 17.615 1.00 95.56 117 MET A O 1
ATOM 912 N N . GLU A 1 118 ? -8.960 11.102 19.312 1.00 94.94 118 GLU A N 1
ATOM 913 C CA . GLU A 1 118 ? -7.912 10.084 19.172 1.00 94.94 118 GLU A CA 1
ATOM 914 C C . GLU A 1 118 ? -7.974 9.433 17.784 1.00 94.94 118 GLU A C 1
ATOM 916 O O . GLU A 1 118 ? -7.030 9.559 17.007 1.00 94.94 118 GLU A O 1
ATOM 921 N N . LYS A 1 119 ? -9.134 8.885 17.389 1.00 97.44 119 LYS A N 1
ATOM 922 C CA . LYS A 1 119 ? -9.298 8.304 16.049 1.00 97.44 119 LYS A CA 1
ATOM 923 C C . LYS A 1 119 ? -9.032 9.315 14.924 1.00 97.44 119 LYS A C 1
ATOM 925 O O . LYS A 1 119 ? -8.420 8.954 13.927 1.00 97.44 119 LYS A O 1
ATOM 930 N N . ALA A 1 120 ? -9.473 10.568 15.054 1.00 96.31 120 ALA A N 1
ATOM 931 C CA . ALA A 1 120 ? -9.230 11.593 14.034 1.00 96.31 120 ALA A CA 1
ATOM 932 C C . ALA A 1 120 ? -7.742 11.978 13.918 1.00 96.31 120 ALA A C 1
ATOM 934 O O . ALA A 1 120 ? -7.281 12.308 12.825 1.00 96.31 120 ALA A O 1
ATOM 935 N N . TYR A 1 121 ? -6.991 11.920 15.022 1.00 96.25 121 TYR A N 1
ATOM 936 C CA . TYR A 1 121 ? -5.540 12.102 15.036 1.00 96.25 121 TYR A CA 1
ATOM 937 C C . TYR A 1 121 ? -4.827 10.917 14.366 1.00 96.25 121 TYR A C 1
ATOM 939 O O . TYR A 1 121 ? -3.985 11.128 13.492 1.00 96.25 121 TYR A O 1
ATOM 947 N N . ASP A 1 122 ? -5.214 9.686 14.704 1.00 96.56 122 ASP A N 1
ATOM 948 C CA . ASP A 1 122 ? -4.649 8.465 14.117 1.00 96.56 122 ASP A CA 1
ATOM 949 C C . ASP A 1 122 ? -4.959 8.347 12.616 1.00 96.56 122 ASP A C 1
ATOM 951 O O . ASP A 1 122 ? -4.059 8.074 11.822 1.00 96.56 122 ASP A O 1
ATOM 955 N N . ASP A 1 123 ? -6.204 8.621 12.203 1.00 96.38 123 ASP A N 1
ATOM 956 C CA . ASP A 1 123 ? -6.620 8.664 10.793 1.00 96.38 123 ASP A CA 1
ATOM 957 C C . ASP A 1 123 ? -5.774 9.674 9.997 1.00 96.38 123 ASP A C 1
ATOM 959 O O . ASP A 1 123 ? -5.330 9.376 8.886 1.00 96.38 123 ASP A O 1
ATOM 963 N N . HIS A 1 124 ? -5.530 10.858 10.573 1.00 94.56 124 HIS A N 1
ATOM 964 C CA . HIS A 1 124 ? -4.719 11.913 9.967 1.00 94.56 124 HIS A CA 1
ATOM 965 C C . HIS A 1 124 ? -3.253 11.490 9.813 1.00 94.56 124 HIS A C 1
ATOM 967 O O . HIS A 1 124 ? -2.688 11.634 8.731 1.00 94.56 124 HIS A O 1
ATOM 973 N N . TRP A 1 125 ? -2.622 10.944 10.857 1.00 93.12 125 TRP A N 1
ATOM 974 C CA . TRP A 1 125 ? -1.220 10.518 10.771 1.00 93.12 125 TRP A CA 1
ATOM 975 C C . TRP A 1 125 ? -1.020 9.280 9.895 1.00 93.12 125 TRP A C 1
ATOM 977 O O . TRP A 1 125 ? -0.025 9.212 9.175 1.00 93.12 125 TRP A O 1
ATOM 987 N N . ALA A 1 126 ? -1.979 8.351 9.872 1.00 95.94 126 ALA A N 1
ATOM 988 C CA . ALA A 1 126 ? -1.974 7.235 8.930 1.00 95.94 126 ALA A CA 1
ATOM 989 C C . ALA A 1 126 ? -2.090 7.706 7.469 1.00 95.94 126 ALA A C 1
ATOM 991 O O . ALA A 1 126 ? -1.492 7.098 6.585 1.00 95.94 126 ALA A O 1
ATOM 992 N N . GLU A 1 127 ? -2.831 8.786 7.202 1.00 94.69 127 GLU A N 1
ATOM 993 C CA . GLU A 1 127 ? -2.909 9.392 5.869 1.00 94.69 127 GLU A CA 1
ATOM 994 C C . GLU A 1 127 ? -1.635 10.165 5.499 1.00 94.69 127 GLU A C 1
ATOM 996 O O . GLU A 1 127 ? -1.120 9.984 4.398 1.00 94.69 127 GLU A O 1
ATOM 1001 N N . VAL A 1 128 ? -1.067 10.953 6.419 1.00 95.12 128 VAL A N 1
ATOM 1002 C CA . VAL A 1 128 ? 0.219 11.643 6.203 1.00 95.12 128 VAL A CA 1
ATOM 1003 C C . VAL A 1 128 ? 1.343 10.644 5.914 1.00 95.12 128 VAL A C 1
ATOM 1005 O O . VAL A 1 128 ? 2.123 10.860 4.989 1.00 95.12 128 VAL A O 1
ATOM 1008 N N . GLU A 1 129 ? 1.411 9.526 6.642 1.00 94.75 129 GLU A N 1
ATOM 1009 C CA . GLU A 1 129 ? 2.422 8.491 6.398 1.00 94.75 129 GLU A CA 1
ATOM 1010 C C . GLU A 1 129 ? 2.162 7.716 5.095 1.00 94.75 129 GLU A C 1
ATOM 1012 O O . GLU A 1 129 ? 3.115 7.429 4.370 1.00 94.75 129 GLU A O 1
ATOM 1017 N N . ARG A 1 130 ? 0.896 7.454 4.721 1.00 93.88 130 ARG A N 1
ATOM 1018 C CA . ARG A 1 130 ? 0.560 6.926 3.382 1.00 93.88 130 ARG A CA 1
ATOM 1019 C C . ARG A 1 130 ? 1.067 7.846 2.275 1.00 93.88 130 ARG A C 1
ATOM 1021 O O . ARG A 1 130 ? 1.732 7.367 1.363 1.00 93.88 130 ARG A O 1
ATOM 1028 N N . GLN A 1 131 ? 0.794 9.147 2.369 1.00 94.81 131 GLN A N 1
ATOM 1029 C CA . GLN A 1 131 ? 1.229 10.130 1.373 1.00 94.81 131 GLN A CA 1
ATOM 1030 C C . GLN A 1 131 ? 2.758 10.269 1.338 1.00 94.81 131 GLN A C 1
ATOM 1032 O O . GLN A 1 131 ? 3.335 10.374 0.258 1.00 94.81 131 GLN A O 1
ATOM 1037 N N . ARG A 1 132 ? 3.435 10.197 2.495 1.00 95.12 132 ARG A N 1
ATOM 1038 C CA . ARG A 1 132 ? 4.905 10.194 2.582 1.00 95.12 132 ARG A CA 1
ATOM 1039 C C . ARG A 1 132 ? 5.510 8.982 1.868 1.00 95.12 132 ARG A C 1
ATOM 1041 O O . ARG A 1 132 ? 6.429 9.148 1.071 1.00 95.12 132 ARG A O 1
ATOM 1048 N N . LEU A 1 133 ? 4.974 7.786 2.121 1.00 92.56 133 LEU A N 1
ATOM 1049 C CA . LEU A 1 133 ? 5.418 6.546 1.479 1.00 92.56 133 LEU A CA 1
ATOM 1050 C C . LEU A 1 133 ? 5.114 6.544 -0.025 1.00 92.56 133 LEU A C 1
ATOM 1052 O O . LEU A 1 133 ? 5.988 6.197 -0.811 1.00 92.56 133 LEU A O 1
ATOM 1056 N N . GLN A 1 134 ? 3.929 6.997 -0.445 1.00 93.75 134 GLN A N 1
ATOM 1057 C CA . GLN A 1 134 ? 3.581 7.130 -1.865 1.00 93.75 134 GLN A CA 1
ATOM 1058 C C . GLN A 1 134 ? 4.513 8.105 -2.592 1.00 93.75 134 GLN A C 1
ATOM 1060 O O . GLN A 1 134 ? 5.049 7.749 -3.635 1.00 93.75 134 GLN A O 1
ATOM 1065 N N . ALA A 1 135 ? 4.794 9.279 -2.019 1.00 94.19 135 ALA A N 1
ATOM 1066 C CA . ALA A 1 135 ? 5.731 10.238 -2.605 1.00 94.19 135 ALA A CA 1
ATOM 1067 C C . ALA A 1 135 ? 7.172 9.692 -2.688 1.00 94.19 135 ALA A C 1
ATOM 1069 O O . ALA A 1 135 ? 7.899 10.008 -3.631 1.00 94.19 135 ALA A O 1
ATOM 1070 N N . GLU A 1 136 ? 7.595 8.848 -1.740 1.00 91.19 136 GLU A N 1
ATOM 1071 C CA . GLU A 1 136 ? 8.861 8.112 -1.841 1.00 91.19 136 GLU A CA 1
ATOM 1072 C C . GLU A 1 136 ? 8.823 7.070 -2.971 1.00 91.19 136 GLU A C 1
ATOM 1074 O O . GLU A 1 136 ? 9.756 7.007 -3.771 1.00 91.19 136 GLU A O 1
ATOM 1079 N N . GLU A 1 137 ? 7.758 6.277 -3.095 1.00 90.50 137 GLU A N 1
ATOM 1080 C CA . GLU A 1 137 ? 7.646 5.250 -4.140 1.00 90.50 137 GLU A CA 1
ATOM 1081 C C . GLU A 1 137 ? 7.498 5.834 -5.551 1.00 90.50 137 GLU A C 1
ATOM 1083 O O . GLU A 1 137 ? 8.161 5.348 -6.470 1.00 90.50 137 GLU A O 1
ATOM 1088 N N . GLU A 1 138 ? 6.740 6.917 -5.726 1.00 93.50 138 GLU A N 1
ATOM 1089 C CA . GLU A 1 138 ? 6.671 7.689 -6.974 1.00 93.50 138 GLU A CA 1
ATOM 1090 C C . GLU A 1 138 ? 8.048 8.248 -7.351 1.00 93.50 138 GLU A C 1
ATOM 1092 O O . GLU A 1 138 ? 8.506 8.051 -8.478 1.00 93.50 138 GLU A O 1
ATOM 1097 N N . LYS A 1 139 ? 8.763 8.856 -6.392 1.00 93.19 139 LYS A N 1
ATOM 1098 C CA . LYS A 1 139 ? 10.131 9.362 -6.578 1.00 93.19 139 LYS A CA 1
ATOM 1099 C C . LYS A 1 139 ? 11.090 8.260 -7.037 1.00 93.19 139 LYS A C 1
ATOM 1101 O O . LYS A 1 139 ? 11.791 8.447 -8.029 1.00 93.19 139 LYS A O 1
ATOM 1106 N N . TYR A 1 140 ? 11.128 7.108 -6.363 1.00 92.38 140 TYR A N 1
ATOM 1107 C CA . TYR A 1 140 ? 12.013 6.006 -6.768 1.00 92.38 140 TYR A CA 1
ATOM 1108 C C . TYR A 1 140 ? 11.589 5.348 -8.089 1.00 92.38 140 TYR A C 1
ATOM 1110 O O . TYR A 1 140 ? 12.453 4.872 -8.823 1.00 92.38 140 TYR A O 1
ATOM 1118 N N . THR A 1 141 ? 10.295 5.350 -8.422 1.00 91.88 141 THR A N 1
ATOM 1119 C CA . THR A 1 141 ? 9.783 4.825 -9.699 1.00 91.88 141 THR A CA 1
ATOM 1120 C C . THR A 1 141 ? 10.149 5.741 -10.866 1.00 91.88 141 THR A C 1
ATOM 1122 O O . THR A 1 141 ? 10.667 5.254 -11.871 1.00 91.88 141 THR A O 1
ATOM 1125 N N . GLY A 1 142 ? 9.977 7.060 -10.719 1.00 94.00 142 GLY A N 1
ATOM 1126 C CA . GLY A 1 142 ? 10.407 8.050 -11.712 1.00 94.00 142 GLY A CA 1
ATOM 1127 C C . GLY A 1 142 ? 11.902 7.942 -12.009 1.00 94.00 142 GLY A C 1
ATOM 1128 O O . GLY A 1 142 ? 12.288 7.782 -13.161 1.00 94.00 142 GLY A O 1
ATOM 1129 N N . ARG A 1 143 ? 12.740 7.844 -10.967 1.00 94.50 143 ARG A N 1
ATOM 1130 C CA . ARG A 1 143 ? 14.186 7.605 -11.124 1.00 94.50 143 ARG A CA 1
ATOM 1131 C C . ARG A 1 143 ? 14.548 6.311 -11.869 1.00 94.50 143 ARG A C 1
ATOM 1133 O O . ARG A 1 143 ? 15.645 6.209 -12.404 1.00 94.50 143 ARG A O 1
ATOM 1140 N N . ILE A 1 144 ? 13.696 5.284 -11.852 1.00 93.12 144 ILE A N 1
ATOM 1141 C CA . ILE A 1 144 ? 13.925 4.058 -12.637 1.00 93.12 144 ILE A CA 1
ATOM 1142 C C . ILE A 1 144 ? 13.517 4.281 -14.096 1.00 93.12 144 ILE A C 1
ATOM 1144 O O . ILE A 1 144 ? 14.227 3.830 -14.989 1.00 93.12 144 ILE A O 1
ATOM 1148 N N . GLN A 1 145 ? 12.431 5.015 -14.349 1.00 93.69 145 GLN A N 1
ATOM 1149 C CA . GLN A 1 145 ? 12.017 5.397 -15.704 1.00 93.69 145 GLN A CA 1
ATOM 1150 C C . GLN A 1 145 ? 13.067 6.290 -16.385 1.00 93.69 145 GLN A C 1
ATOM 1152 O O . GLN A 1 145 ? 13.434 6.021 -17.528 1.00 93.69 145 GLN A O 1
ATOM 1157 N N . ASP A 1 146 ? 13.620 7.267 -15.659 1.00 93.50 146 ASP A N 1
ATOM 1158 C CA . ASP A 1 146 ? 14.766 8.082 -16.082 1.00 93.50 146 ASP A CA 1
ATOM 1159 C C . ASP A 1 146 ? 15.952 7.198 -16.517 1.00 93.50 146 ASP A C 1
ATOM 1161 O O . ASP A 1 146 ? 16.457 7.332 -17.631 1.00 93.50 146 ASP A O 1
ATOM 1165 N N . LEU A 1 147 ? 16.376 6.253 -15.665 1.00 92.81 147 LEU A N 1
ATOM 1166 C CA . LEU A 1 147 ? 17.515 5.364 -15.935 1.00 92.81 147 LEU A CA 1
ATOM 1167 C C . LEU A 1 147 ? 17.274 4.424 -17.124 1.00 92.81 147 LEU A C 1
ATOM 1169 O O . LEU A 1 147 ? 18.174 4.233 -17.942 1.00 92.81 147 LEU A O 1
ATOM 1173 N N . VAL A 1 148 ? 16.056 3.898 -17.273 1.00 93.19 148 VAL A N 1
ATOM 1174 C CA . VAL A 1 148 ? 15.660 3.109 -18.450 1.00 93.19 148 VAL A CA 1
ATOM 1175 C C . VAL A 1 148 ? 15.677 3.969 -19.721 1.00 93.19 148 VAL A C 1
ATOM 1177 O O . VAL A 1 148 ? 16.086 3.481 -20.772 1.00 93.19 148 VAL A O 1
ATOM 1180 N N . SER A 1 149 ? 15.321 5.259 -19.644 1.00 92.31 149 SER A N 1
ATOM 1181 C CA . SER A 1 149 ? 15.367 6.171 -20.800 1.00 92.31 149 SER A CA 1
ATOM 1182 C C . SER A 1 149 ? 16.785 6.462 -21.320 1.00 92.31 149 SER A C 1
ATOM 1184 O O . SER A 1 149 ? 16.943 6.798 -22.493 1.00 92.31 149 SER A O 1
ATOM 1186 N N . VAL A 1 150 ? 17.812 6.268 -20.482 1.00 93.25 150 VAL A N 1
ATOM 1187 C CA . VAL A 1 150 ? 19.243 6.339 -20.849 1.00 93.25 150 VAL A CA 1
ATOM 1188 C C . VAL A 1 150 ? 19.890 4.948 -20.977 1.00 93.25 150 VAL A C 1
ATOM 1190 O O . VAL A 1 150 ? 21.101 4.799 -20.825 1.00 93.25 150 VAL A O 1
ATOM 1193 N N . GLY A 1 151 ? 19.081 3.915 -21.241 1.00 88.62 151 GLY A N 1
ATOM 1194 C CA . GLY A 1 151 ? 19.543 2.564 -21.577 1.00 88.62 151 GLY A CA 1
ATOM 1195 C C . GLY A 1 151 ? 20.036 1.707 -20.406 1.00 88.62 151 GLY A C 1
ATOM 1196 O O . GLY A 1 151 ? 20.603 0.640 -20.639 1.00 88.62 151 GLY A O 1
ATOM 1197 N N . ILE A 1 152 ? 19.835 2.126 -19.150 1.00 88.94 152 ILE A N 1
ATOM 1198 C CA . ILE A 1 152 ? 20.222 1.335 -17.972 1.00 88.94 152 ILE A CA 1
ATOM 1199 C C . ILE A 1 152 ? 19.072 0.408 -17.565 1.00 88.94 152 ILE A C 1
ATOM 1201 O O . ILE A 1 152 ? 18.220 0.730 -16.733 1.00 88.94 152 ILE A O 1
ATOM 1205 N N . GLU A 1 153 ? 19.073 -0.786 -18.154 1.00 85.62 153 GLU A N 1
ATOM 1206 C CA . GLU A 1 153 ? 18.202 -1.891 -17.754 1.00 85.62 153 GLU A CA 1
ATOM 1207 C C . GLU A 1 153 ? 18.597 -2.474 -16.381 1.00 85.62 153 GLU A C 1
ATOM 1209 O O . GLU A 1 153 ? 19.731 -2.353 -15.915 1.00 85.62 153 GLU A O 1
ATOM 1214 N N . GLY A 1 154 ? 17.646 -3.125 -15.701 1.00 80.75 154 GLY A N 1
ATOM 1215 C CA . GLY A 1 154 ? 17.897 -3.811 -14.424 1.00 80.75 154 GLY A CA 1
ATOM 1216 C C . GLY A 1 154 ? 18.092 -2.902 -13.199 1.00 80.75 154 GLY A C 1
ATOM 1217 O O . GLY A 1 154 ? 18.441 -3.399 -12.126 1.00 80.75 154 GLY A O 1
ATOM 1218 N N . ALA A 1 155 ? 17.849 -1.591 -13.317 1.00 80.62 155 ALA A N 1
ATOM 1219 C CA . ALA A 1 155 ? 17.951 -0.628 -12.218 1.00 80.62 155 ALA A CA 1
ATOM 1220 C C . ALA A 1 155 ? 17.011 -0.979 -11.040 1.00 80.62 155 ALA A C 1
ATOM 1222 O O . ALA A 1 155 ? 15.806 -0.730 -11.070 1.00 80.62 155 ALA A O 1
ATOM 1223 N N . SER A 1 156 ? 17.566 -1.566 -9.975 1.00 82.06 156 SER A N 1
ATOM 1224 C CA . SER A 1 156 ? 16.789 -2.063 -8.832 1.00 82.06 156 SER A CA 1
ATOM 1225 C C . SER A 1 156 ? 16.303 -0.949 -7.896 1.00 82.06 156 SER A C 1
ATOM 1227 O O . SER A 1 156 ? 17.089 -0.113 -7.443 1.00 82.06 156 SER A O 1
ATOM 1229 N N . LEU A 1 157 ? 15.027 -1.031 -7.492 1.00 76.44 157 LEU A N 1
ATOM 1230 C CA . LEU A 1 157 ? 14.428 -0.232 -6.409 1.00 76.44 157 LEU A CA 1
ATOM 1231 C C . LEU A 1 157 ? 15.282 -0.232 -5.131 1.00 76.44 157 LEU A C 1
ATOM 1233 O O . LEU A 1 157 ? 15.376 0.795 -4.464 1.00 76.44 157 LEU A O 1
ATOM 1237 N N . THR A 1 158 ? 15.928 -1.353 -4.796 1.00 77.44 158 THR A N 1
ATOM 1238 C CA . THR A 1 158 ? 16.755 -1.481 -3.586 1.00 77.44 158 THR A CA 1
ATOM 1239 C C . THR A 1 158 ? 18.004 -0.606 -3.651 1.00 77.44 158 THR A C 1
ATOM 1241 O O . THR A 1 158 ? 18.318 0.074 -2.680 1.00 77.44 158 THR A O 1
ATOM 1244 N N . LEU A 1 159 ? 18.689 -0.581 -4.800 1.00 76.94 159 LEU A N 1
ATOM 1245 C CA . LEU A 1 159 ? 19.846 0.293 -5.027 1.00 76.94 159 LEU A CA 1
ATOM 1246 C C . LEU A 1 159 ? 19.420 1.764 -5.050 1.00 76.94 159 LEU A C 1
ATOM 1248 O O . LEU A 1 159 ? 20.062 2.604 -4.428 1.00 76.94 159 LEU A O 1
ATOM 1252 N N . ASN A 1 160 ? 18.296 2.070 -5.699 1.00 84.38 160 ASN A N 1
ATOM 1253 C CA . ASN A 1 160 ? 17.805 3.441 -5.806 1.00 84.38 160 ASN A CA 1
ATOM 1254 C C . ASN A 1 160 ? 17.374 4.026 -4.443 1.00 84.38 160 ASN A C 1
ATOM 1256 O O . ASN A 1 160 ? 17.663 5.185 -4.154 1.00 84.38 160 ASN A O 1
ATOM 1260 N N . ARG A 1 161 ? 16.783 3.199 -3.565 1.00 88.25 161 ARG A N 1
ATOM 1261 C CA . ARG A 1 161 ? 16.469 3.541 -2.161 1.00 88.25 161 ARG A CA 1
ATOM 1262 C C . ARG A 1 161 ? 17.702 3.770 -1.278 1.00 88.25 161 ARG A C 1
ATOM 1264 O O . ARG A 1 161 ? 17.566 4.375 -0.220 1.00 88.25 161 ARG A O 1
ATOM 1271 N N . MET A 1 162 ? 18.881 3.293 -1.681 1.00 87.75 162 MET A N 1
ATOM 1272 C CA . MET A 1 162 ? 20.140 3.497 -0.949 1.00 87.75 162 MET A CA 1
ATOM 1273 C C . MET A 1 162 ? 20.911 4.749 -1.395 1.00 87.75 162 MET A C 1
ATOM 1275 O O . MET A 1 162 ? 21.809 5.171 -0.673 1.00 87.75 162 MET A O 1
ATOM 1279 N N . MET A 1 163 ? 20.573 5.351 -2.543 1.00 91.12 163 MET A N 1
ATOM 1280 C CA . MET A 1 163 ? 21.230 6.563 -3.046 1.00 91.12 163 MET A CA 1
ATOM 1281 C C . MET A 1 163 ? 20.508 7.837 -2.604 1.00 91.12 163 MET A C 1
ATOM 1283 O O . MET A 1 163 ? 19.305 8.007 -2.843 1.00 91.12 163 MET A O 1
ATOM 1287 N N . SER A 1 164 ? 21.271 8.783 -2.055 1.00 94.88 164 SER A N 1
ATOM 1288 C CA . SER A 1 164 ? 20.797 10.151 -1.847 1.00 94.88 164 SER A CA 1
ATOM 1289 C C . SER A 1 164 ? 20.471 10.849 -3.173 1.00 94.88 164 SER A C 1
ATOM 1291 O O . SER A 1 164 ? 20.882 10.430 -4.257 1.00 94.88 164 SER A O 1
ATOM 1293 N N . ASP A 1 165 ? 19.726 11.948 -3.090 1.00 93.44 165 ASP A N 1
ATOM 1294 C CA . ASP A 1 165 ? 19.290 12.724 -4.255 1.00 93.44 165 ASP A CA 1
ATOM 1295 C C . ASP A 1 165 ? 20.469 13.280 -5.062 1.00 93.44 165 ASP A C 1
ATOM 1297 O O . ASP A 1 165 ? 20.423 13.284 -6.289 1.00 93.44 165 ASP A O 1
ATOM 1301 N N . GLU A 1 166 ? 21.557 13.661 -4.391 1.00 95.44 166 GLU A N 1
ATOM 1302 C CA . GLU A 1 166 ? 22.773 14.107 -5.065 1.00 95.44 166 GLU A CA 1
ATOM 1303 C C . GLU A 1 166 ? 23.551 12.970 -5.740 1.00 95.44 166 GLU A C 1
ATOM 1305 O O . GLU A 1 166 ? 24.156 13.185 -6.788 1.00 95.44 166 GLU A O 1
ATOM 1310 N N . GLU A 1 167 ? 23.592 11.781 -5.134 1.00 94.31 167 GLU A N 1
ATOM 1311 C CA . GLU A 1 167 ? 24.270 10.611 -5.709 1.00 94.31 167 GLU A CA 1
ATOM 1312 C C . GLU A 1 167 ? 23.514 10.099 -6.931 1.00 94.31 167 GLU A C 1
ATOM 1314 O O . GLU A 1 167 ? 24.129 9.863 -7.970 1.00 94.31 167 GLU A O 1
ATOM 1319 N N . TYR A 1 168 ? 22.181 10.026 -6.838 1.00 95.06 168 TYR A N 1
ATOM 1320 C CA . TYR A 1 168 ? 21.325 9.732 -7.981 1.00 95.06 168 TYR A CA 1
ATOM 1321 C C . TYR A 1 168 ? 21.544 10.735 -9.119 1.00 95.06 168 TYR A C 1
ATOM 1323 O O . TYR A 1 168 ? 21.779 10.315 -10.248 1.00 95.06 168 TYR A O 1
ATOM 1331 N N . GLN A 1 169 ? 21.522 12.042 -8.832 1.00 95.31 169 GLN A N 1
ATOM 1332 C CA . GLN A 1 169 ? 21.680 13.070 -9.863 1.00 95.31 169 GLN A CA 1
ATOM 1333 C C . GLN A 1 169 ? 23.036 12.955 -10.578 1.00 95.31 169 GLN A C 1
ATOM 1335 O O . GLN A 1 169 ? 23.081 12.931 -11.804 1.00 95.31 169 GLN A O 1
ATOM 1340 N N . LYS A 1 170 ? 24.136 12.792 -9.826 1.00 95.56 170 LYS A N 1
ATOM 1341 C CA . LYS A 1 170 ? 25.492 12.612 -10.386 1.00 95.56 170 LYS A CA 1
ATOM 1342 C C . LYS A 1 170 ? 25.609 11.318 -11.206 1.00 95.56 170 LYS A C 1
ATOM 1344 O O . LYS A 1 170 ? 26.292 11.296 -12.229 1.00 95.56 170 LYS A O 1
ATOM 1349 N N . PHE A 1 171 ? 24.944 10.243 -10.774 1.00 94.31 171 PHE A N 1
ATOM 1350 C CA . PHE A 1 171 ? 24.889 8.978 -11.511 1.00 94.31 171 PHE A CA 1
ATOM 1351 C C . PHE A 1 171 ? 24.092 9.115 -12.816 1.00 94.31 171 PHE A C 1
ATOM 1353 O O . PHE A 1 171 ? 24.586 8.713 -13.868 1.00 94.31 171 PHE A O 1
ATOM 1360 N N . TYR A 1 172 ? 22.912 9.740 -12.768 1.00 94.56 172 TYR A N 1
ATOM 1361 C CA . TYR A 1 172 ? 22.064 9.983 -13.934 1.00 94.56 172 TYR A CA 1
ATOM 1362 C C . TYR A 1 172 ? 22.726 10.918 -14.957 1.00 94.56 172 TYR A C 1
ATOM 1364 O O . TYR A 1 172 ? 22.705 10.624 -16.147 1.00 94.56 172 TYR A O 1
ATOM 1372 N N . GLU A 1 173 ? 23.383 11.996 -14.519 1.00 95.44 173 GLU A N 1
ATOM 1373 C CA . GLU A 1 173 ? 24.138 12.896 -15.405 1.00 95.44 173 GLU A CA 1
ATOM 1374 C C . GLU A 1 173 ? 25.271 12.160 -16.139 1.00 95.44 173 GLU A C 1
ATOM 1376 O O . GLU A 1 173 ? 25.425 12.314 -17.351 1.00 95.44 173 GLU A O 1
ATOM 1381 N N . SER A 1 174 ? 26.019 11.307 -15.431 1.00 93.88 174 SER A N 1
ATOM 1382 C CA . SER A 1 174 ? 27.080 10.475 -16.016 1.00 93.88 174 SER A CA 1
ATOM 1383 C C . SER A 1 174 ? 26.528 9.425 -16.994 1.00 93.88 174 SER A C 1
ATOM 1385 O O . SER A 1 174 ? 27.055 9.256 -18.095 1.00 93.88 174 SER A O 1
ATOM 1387 N N . ALA A 1 175 ? 25.428 8.758 -16.628 1.00 93.25 175 ALA A N 1
ATOM 1388 C CA . ALA A 1 175 ? 24.739 7.785 -17.473 1.00 93.25 175 ALA A CA 1
ATOM 1389 C C . ALA A 1 175 ? 24.177 8.426 -18.751 1.00 93.25 175 ALA A C 1
ATOM 1391 O O . ALA A 1 175 ? 24.413 7.926 -19.848 1.00 93.25 175 ALA A O 1
ATOM 1392 N N . SER A 1 176 ? 23.488 9.562 -18.617 1.00 94.94 176 SER A N 1
ATOM 1393 C CA . SER A 1 176 ? 22.921 10.316 -19.734 1.00 94.94 176 SER A CA 1
ATOM 1394 C C . SER A 1 176 ? 24.012 10.826 -20.675 1.00 94.94 176 SER A C 1
ATOM 1396 O O . SER A 1 176 ? 23.885 10.676 -21.887 1.00 94.94 176 SER A O 1
ATOM 1398 N N . ALA A 1 177 ? 25.123 11.359 -20.150 1.00 94.56 177 ALA A N 1
ATOM 1399 C CA . ALA A 1 177 ? 26.267 11.754 -20.972 1.00 94.56 177 ALA A CA 1
ATOM 1400 C C . ALA A 1 177 ? 26.824 10.566 -21.778 1.00 94.56 177 ALA A C 1
ATOM 1402 O O . ALA A 1 177 ? 26.948 10.661 -22.997 1.00 94.56 177 ALA A O 1
ATOM 1403 N N . HIS A 1 178 ? 27.066 9.424 -21.125 1.00 93.25 178 HIS A N 1
ATOM 1404 C CA . HIS A 1 178 ? 27.574 8.228 -21.800 1.00 93.25 178 HIS A CA 1
ATOM 1405 C C . HIS A 1 178 ? 26.600 7.677 -22.857 1.00 93.25 178 HIS A C 1
ATOM 1407 O O . HIS A 1 178 ? 27.029 7.301 -23.948 1.00 93.25 178 HIS A O 1
ATOM 1413 N N . TRP A 1 179 ? 25.296 7.669 -22.566 1.00 94.56 179 TRP A N 1
ATOM 1414 C CA . TRP A 1 179 ? 24.259 7.262 -23.514 1.00 94.56 179 TRP A CA 1
ATOM 1415 C C . TRP A 1 179 ? 24.204 8.186 -24.737 1.00 94.56 179 TRP A C 1
ATOM 1417 O O . TRP A 1 179 ? 24.179 7.707 -25.868 1.00 94.56 179 TRP A O 1
ATOM 1427 N N . ASN A 1 180 ? 24.268 9.504 -24.527 1.00 93.38 180 ASN A N 1
ATOM 1428 C CA . ASN A 1 180 ? 24.299 10.485 -25.612 1.00 93.38 180 ASN A CA 1
ATOM 1429 C C . ASN A 1 180 ? 25.555 10.337 -26.493 1.00 93.38 180 ASN A C 1
ATOM 1431 O O . ASN A 1 180 ? 25.445 10.446 -27.713 1.00 93.38 180 ASN A O 1
ATOM 1435 N N . ASP A 1 181 ? 26.723 10.037 -25.913 1.00 94.31 181 ASP A N 1
ATOM 1436 C CA . ASP A 1 181 ? 27.953 9.755 -26.671 1.00 94.31 181 ASP A CA 1
ATOM 1437 C C . ASP A 1 181 ? 27.832 8.467 -27.512 1.00 94.31 181 ASP A C 1
ATOM 1439 O O . ASP A 1 181 ? 28.236 8.441 -28.679 1.00 94.31 181 ASP A O 1
ATOM 1443 N N . LEU A 1 182 ? 27.252 7.398 -26.948 1.00 92.88 182 LEU A N 1
ATOM 1444 C CA . LEU A 1 182 ? 26.998 6.136 -27.657 1.00 92.88 182 LEU A CA 1
ATOM 1445 C C . LEU A 1 182 ? 25.998 6.315 -28.807 1.00 92.88 182 LEU A C 1
ATOM 1447 O O . LEU A 1 182 ? 26.236 5.829 -29.914 1.00 92.88 182 LEU A O 1
ATOM 1451 N N . GLU A 1 183 ? 24.905 7.035 -28.566 1.00 91.12 183 GLU A N 1
ATOM 1452 C CA . GLU A 1 183 ? 23.857 7.291 -29.554 1.00 91.12 183 GLU A CA 1
ATOM 1453 C C . GLU A 1 183 ? 24.348 8.232 -30.666 1.00 91.12 183 GLU A C 1
ATOM 1455 O O . GLU A 1 183 ? 24.125 7.970 -31.850 1.00 91.12 183 GLU A O 1
ATOM 1460 N N . ALA A 1 184 ? 25.130 9.263 -30.329 1.00 93.75 184 ALA A N 1
ATOM 1461 C CA . ALA A 1 184 ? 25.816 10.091 -31.318 1.00 93.75 184 ALA A CA 1
ATOM 1462 C C . ALA A 1 184 ? 26.797 9.267 -32.174 1.00 93.75 184 ALA A C 1
ATOM 1464 O O . ALA A 1 184 ? 26.864 9.463 -33.389 1.00 93.75 184 ALA A O 1
ATOM 1465 N N . ALA A 1 185 ? 27.516 8.307 -31.580 1.00 94.25 185 ALA A N 1
ATOM 1466 C CA . ALA A 1 185 ? 28.392 7.394 -32.314 1.00 94.25 185 ALA A CA 1
ATOM 1467 C C . ALA A 1 185 ? 27.620 6.390 -33.196 1.00 94.25 185 ALA A C 1
ATOM 1469 O O . ALA A 1 185 ? 28.111 6.033 -34.272 1.00 94.25 185 ALA A O 1
ATOM 1470 N N . ARG A 1 186 ? 26.415 5.959 -32.790 1.00 94.88 186 ARG A N 1
ATOM 1471 C CA . ARG A 1 186 ? 25.503 5.146 -33.615 1.00 94.88 186 ARG A CA 1
ATOM 1472 C C . ARG A 1 186 ? 25.025 5.938 -34.832 1.00 94.88 186 ARG A C 1
ATOM 1474 O O . ARG A 1 186 ? 25.259 5.515 -35.962 1.00 94.88 186 ARG A O 1
ATOM 1481 N N . ILE A 1 187 ? 24.466 7.128 -34.609 1.00 94.81 187 ILE A N 1
ATOM 1482 C CA . ILE A 1 187 ? 23.969 8.028 -35.663 1.00 94.81 187 ILE A CA 1
ATOM 1483 C C . ILE A 1 187 ? 25.095 8.428 -36.630 1.00 94.81 187 ILE A C 1
ATOM 1485 O O . ILE A 1 187 ? 24.895 8.444 -37.844 1.00 94.81 187 ILE A O 1
ATOM 1489 N N . ALA A 1 188 ? 26.303 8.709 -36.127 1.00 94.94 188 ALA A N 1
ATOM 1490 C CA . ALA A 1 188 ? 27.457 9.030 -36.967 1.00 94.94 188 ALA A CA 1
ATOM 1491 C C . ALA A 1 188 ? 27.898 7.849 -37.851 1.00 94.94 188 ALA A C 1
ATOM 1493 O O . ALA A 1 188 ? 28.323 8.066 -38.988 1.00 94.94 188 ALA A O 1
ATOM 1494 N N . ARG A 1 189 ? 27.778 6.607 -37.358 1.00 94.31 189 ARG A N 1
ATOM 1495 C CA . ARG A 1 189 ? 28.054 5.398 -38.144 1.00 94.31 189 ARG A CA 1
ATOM 1496 C C . ARG A 1 189 ? 27.001 5.189 -39.227 1.00 94.31 189 ARG A C 1
ATOM 1498 O O . ARG A 1 189 ? 27.368 5.062 -40.386 1.00 94.31 189 ARG A O 1
ATOM 1505 N N . GLU A 1 190 ? 25.720 5.240 -38.872 1.00 93.19 190 GLU A N 1
ATOM 1506 C CA . GLU A 1 190 ? 24.607 5.070 -39.818 1.00 93.19 190 GLU A CA 1
ATOM 1507 C C . GLU A 1 190 ? 24.632 6.134 -40.922 1.00 93.19 190 GLU A C 1
ATOM 1509 O O . GLU A 1 190 ? 24.449 5.818 -42.096 1.00 93.19 190 GLU A O 1
ATOM 1514 N N . LYS A 1 191 ? 24.964 7.385 -40.574 1.00 95.25 191 LYS A N 1
ATOM 1515 C CA . LYS A 1 191 ? 25.166 8.463 -41.549 1.00 95.25 191 LYS A CA 1
ATOM 1516 C C . LYS A 1 191 ? 26.358 8.206 -42.476 1.00 95.25 191 LYS A C 1
ATOM 1518 O O . LYS A 1 191 ? 26.257 8.492 -43.664 1.00 95.25 191 LYS A O 1
ATOM 1523 N N . LYS A 1 192 ? 27.468 7.664 -41.964 1.00 94.94 192 LYS A N 1
ATOM 1524 C CA . LYS A 1 192 ? 28.631 7.292 -42.786 1.00 94.94 192 LYS A CA 1
ATOM 1525 C C . LYS A 1 192 ? 28.314 6.114 -43.715 1.00 94.94 192 LYS A C 1
ATOM 1527 O O . LYS A 1 192 ? 28.709 6.147 -44.873 1.00 94.94 192 LYS A O 1
ATOM 1532 N N . GLU A 1 193 ? 27.596 5.104 -43.229 1.00 94.12 193 GLU A N 1
ATOM 1533 C CA . GLU A 1 193 ? 27.149 3.967 -44.042 1.00 94.12 193 GLU A CA 1
ATOM 1534 C C . GLU A 1 193 ? 26.184 4.412 -45.154 1.00 94.12 193 GLU A C 1
ATOM 1536 O O . GLU A 1 193 ? 26.269 3.905 -46.268 1.00 94.12 193 GLU A O 1
ATOM 1541 N N . GLU A 1 194 ? 25.315 5.395 -44.896 1.00 93.81 194 GLU A N 1
ATOM 1542 C CA . GLU A 1 194 ? 24.452 5.992 -45.925 1.00 93.81 194 GLU A CA 1
ATOM 1543 C C . GLU A 1 194 ? 25.239 6.842 -46.939 1.00 93.81 194 GLU A C 1
ATOM 1545 O O . GLU A 1 194 ? 24.997 6.745 -48.140 1.00 93.81 194 GLU A O 1
ATOM 1550 N N . GLU A 1 195 ? 26.229 7.623 -46.492 1.00 93.81 195 GLU A N 1
ATOM 1551 C CA . GLU A 1 195 ? 27.144 8.353 -47.385 1.00 93.81 195 GLU A CA 1
ATOM 1552 C C . GLU A 1 195 ? 27.981 7.402 -48.258 1.00 93.81 195 GLU A C 1
ATOM 1554 O O . GLU A 1 195 ? 28.216 7.691 -49.432 1.00 93.81 195 GLU A O 1
ATOM 1559 N N . GLU A 1 196 ? 28.390 6.247 -47.727 1.00 94.38 196 GLU A N 1
ATOM 1560 C CA . GLU A 1 196 ? 29.092 5.206 -48.484 1.00 94.38 196 GLU A CA 1
ATOM 1561 C C . GLU A 1 196 ? 28.159 4.470 -49.461 1.00 94.38 196 GLU A C 1
ATOM 1563 O O . GLU A 1 196 ? 28.549 4.282 -50.614 1.00 94.38 196 GLU A O 1
ATOM 1568 N N . ARG A 1 197 ? 26.911 4.157 -49.070 1.00 94.38 197 ARG A N 1
ATOM 1569 C CA . ARG A 1 197 ? 25.878 3.625 -49.984 1.00 94.38 197 ARG A CA 1
ATOM 1570 C C . ARG A 1 197 ? 25.594 4.584 -51.140 1.00 94.38 197 ARG A C 1
ATOM 1572 O O . ARG A 1 197 ? 25.602 4.160 -52.294 1.00 94.38 197 ARG A O 1
ATOM 1579 N N . GLN A 1 198 ? 25.384 5.872 -50.862 1.00 93.62 198 GLN A N 1
ATOM 1580 C CA . GLN A 1 198 ? 25.132 6.864 -51.912 1.00 93.62 198 GLN A CA 1
ATOM 1581 C C . GLN A 1 198 ? 26.346 7.015 -52.840 1.00 93.62 198 GLN A C 1
ATOM 1583 O O . GLN A 1 198 ? 26.186 7.020 -54.057 1.00 93.62 198 GLN A O 1
ATOM 1588 N N . ALA A 1 199 ? 27.566 7.052 -52.294 1.00 94.25 199 ALA A N 1
ATOM 1589 C CA . ALA A 1 199 ? 28.784 7.124 -53.100 1.00 94.25 199 ALA A CA 1
ATOM 1590 C C . ALA A 1 199 ? 29.036 5.861 -53.951 1.00 94.25 199 ALA A C 1
ATOM 1592 O O . ALA A 1 199 ? 29.708 5.948 -54.982 1.00 94.25 199 ALA A O 1
ATOM 1593 N N . GLU A 1 200 ? 28.526 4.692 -53.551 1.00 93.06 200 GLU A N 1
ATOM 1594 C CA . GLU A 1 200 ? 28.532 3.481 -54.378 1.00 93.06 200 GLU A CA 1
ATOM 1595 C C . GLU A 1 200 ? 27.486 3.551 -55.500 1.00 93.06 200 GLU A C 1
ATOM 1597 O O . GLU A 1 200 ? 27.827 3.295 -56.656 1.00 93.06 200 GLU A O 1
ATOM 1602 N N . LEU A 1 201 ? 26.258 3.994 -55.206 1.00 92.94 201 LEU A N 1
ATOM 1603 C CA . LEU A 1 201 ? 25.219 4.227 -56.218 1.00 92.94 201 LEU A CA 1
ATOM 1604 C C . LEU A 1 201 ? 25.663 5.253 -57.274 1.00 92.94 201 LEU A C 1
ATOM 1606 O O . LEU A 1 201 ? 25.527 4.996 -58.470 1.00 92.94 201 LEU A O 1
ATOM 1610 N N . ASP A 1 202 ? 26.276 6.365 -56.857 1.00 94.31 202 ASP A N 1
ATOM 1611 C CA . ASP A 1 202 ? 26.811 7.395 -57.759 1.00 94.31 202 ASP A CA 1
ATOM 1612 C C . ASP A 1 202 ? 27.935 6.846 -58.663 1.00 94.31 202 ASP A C 1
ATOM 1614 O O . ASP A 1 202 ? 28.053 7.219 -59.834 1.00 94.31 202 ASP A O 1
ATOM 1618 N N . ARG A 1 203 ? 28.766 5.924 -58.147 1.00 94.31 203 ARG A N 1
ATOM 1619 C CA . ARG A 1 203 ? 29.801 5.233 -58.939 1.00 94.31 203 ARG A CA 1
ATOM 1620 C C . ARG A 1 203 ? 29.197 4.262 -59.945 1.00 94.31 203 ARG A C 1
ATOM 1622 O O . ARG A 1 203 ? 29.658 4.238 -61.084 1.00 94.31 203 ARG A O 1
ATOM 1629 N N . LEU A 1 204 ? 28.196 3.480 -59.543 1.00 91.56 204 LEU A N 1
ATOM 1630 C CA . LEU A 1 204 ? 27.503 2.546 -60.430 1.00 91.56 204 LEU A CA 1
ATOM 1631 C C . LEU A 1 204 ? 26.795 3.299 -61.562 1.00 91.56 204 LEU A C 1
ATOM 1633 O O . LEU A 1 204 ? 27.020 2.973 -62.724 1.00 91.56 204 LEU A O 1
ATOM 1637 N N . ALA A 1 205 ? 26.071 4.377 -61.249 1.00 94.00 205 ALA A N 1
ATOM 1638 C CA . ALA A 1 205 ? 25.439 5.241 -62.247 1.00 94.00 205 ALA A CA 1
ATOM 1639 C C . ALA A 1 205 ? 26.454 5.818 -63.253 1.00 94.00 205 ALA A C 1
ATOM 1641 O O . ALA A 1 205 ? 26.195 5.834 -64.456 1.00 94.00 205 ALA A O 1
ATOM 1642 N N . LYS A 1 206 ? 27.646 6.227 -62.793 1.00 94.06 206 LYS A N 1
ATOM 1643 C CA . LYS A 1 206 ? 28.720 6.703 -63.681 1.00 94.06 206 LYS A CA 1
ATOM 1644 C C . LYS A 1 206 ? 29.323 5.592 -64.551 1.00 94.06 206 LYS A C 1
ATOM 1646 O O . LYS A 1 206 ? 29.670 5.848 -65.701 1.00 94.06 206 LYS A O 1
ATOM 1651 N N . ILE A 1 207 ? 29.441 4.368 -64.034 1.00 91.06 207 ILE A N 1
ATOM 1652 C CA . ILE A 1 207 ? 29.875 3.199 -64.819 1.00 91.06 207 ILE A CA 1
ATOM 1653 C C . ILE A 1 207 ? 28.822 2.847 -65.881 1.00 91.06 207 ILE A C 1
ATOM 1655 O O . ILE A 1 207 ? 29.187 2.530 -67.012 1.00 91.06 207 ILE A O 1
ATOM 1659 N N . GLU A 1 208 ? 27.530 2.951 -65.562 1.00 91.19 208 GLU A N 1
ATOM 1660 C CA . GLU A 1 208 ? 26.444 2.769 -66.532 1.00 91.19 208 GLU A CA 1
ATOM 1661 C C . GLU A 1 208 ? 26.422 3.872 -67.603 1.00 91.19 208 GLU A C 1
ATOM 1663 O O . GLU A 1 208 ? 26.255 3.556 -68.781 1.00 91.19 208 GLU A O 1
ATOM 1668 N N . GLU A 1 209 ? 26.661 5.138 -67.240 1.00 91.31 209 GLU A N 1
ATOM 1669 C CA . GLU A 1 209 ? 26.793 6.251 -68.194 1.00 91.31 209 GLU A CA 1
ATOM 1670 C C . GLU A 1 209 ? 27.989 6.046 -69.143 1.00 91.31 209 GLU A C 1
ATOM 1672 O O . GLU A 1 209 ? 27.841 6.140 -70.365 1.00 91.31 209 GLU A O 1
ATOM 16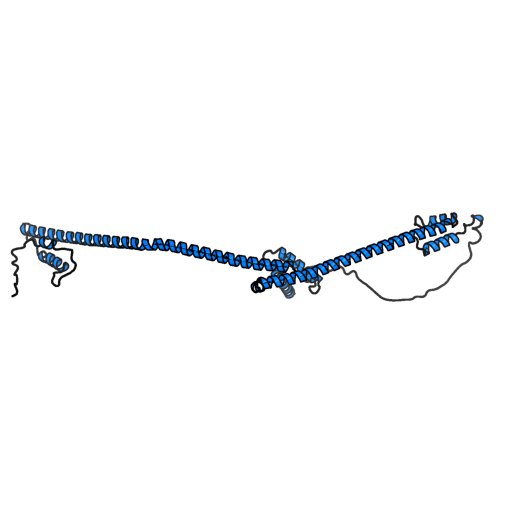77 N N . GLU A 1 210 ? 29.163 5.687 -68.611 1.00 90.69 210 GLU A N 1
ATOM 1678 C CA . GLU A 1 210 ? 30.351 5.380 -69.418 1.00 90.69 210 GLU A CA 1
ATOM 1679 C C . GLU A 1 210 ? 30.135 4.151 -70.316 1.00 90.69 210 GLU A C 1
ATOM 1681 O O . GLU A 1 210 ? 30.518 4.170 -71.488 1.00 90.69 210 GLU A O 1
ATOM 1686 N N . ALA A 1 211 ? 29.463 3.107 -69.820 1.00 88.44 211 ALA A N 1
ATOM 1687 C CA . ALA A 1 211 ? 29.112 1.929 -70.610 1.00 88.44 211 ALA A CA 1
ATOM 1688 C C . ALA A 1 211 ? 28.072 2.240 -71.703 1.00 88.44 211 ALA A C 1
ATOM 1690 O O . ALA A 1 211 ? 28.167 1.703 -72.810 1.00 88.44 211 ALA A O 1
ATOM 1691 N N . ALA A 1 212 ? 27.103 3.120 -71.438 1.00 88.62 212 ALA A N 1
ATOM 1692 C CA . ALA A 1 212 ? 26.131 3.579 -72.427 1.00 88.62 212 ALA A CA 1
ATOM 1693 C C . ALA A 1 212 ? 26.806 4.406 -73.535 1.00 88.62 212 ALA A C 1
ATOM 1695 O O . ALA A 1 212 ? 26.602 4.125 -74.719 1.00 88.62 212 ALA A O 1
ATOM 1696 N N . ALA A 1 213 ? 27.681 5.349 -73.171 1.00 89.94 213 ALA A N 1
ATOM 1697 C CA . ALA A 1 213 ? 28.469 6.132 -74.122 1.00 89.94 213 ALA A CA 1
ATOM 1698 C C . ALA A 1 213 ? 29.424 5.249 -74.951 1.00 89.94 213 ALA A C 1
ATOM 1700 O O . ALA A 1 213 ? 29.544 5.423 -76.168 1.00 89.94 213 ALA A O 1
ATOM 1701 N N . ALA A 1 214 ? 30.054 4.246 -74.327 1.00 87.12 214 ALA A N 1
ATOM 1702 C CA . ALA A 1 214 ? 30.874 3.258 -75.023 1.00 87.12 214 ALA A CA 1
ATOM 1703 C C . ALA A 1 214 ? 30.046 2.459 -76.047 1.00 87.12 214 ALA A C 1
ATOM 1705 O O . ALA A 1 214 ? 30.441 2.383 -77.214 1.00 87.12 214 ALA A O 1
ATOM 1706 N N . ARG A 1 215 ? 28.868 1.948 -75.656 1.00 81.69 215 ARG A N 1
ATOM 1707 C CA . ARG A 1 215 ? 27.924 1.251 -76.553 1.00 81.69 215 ARG A CA 1
ATOM 1708 C C . ARG A 1 215 ? 27.468 2.135 -77.717 1.00 81.69 215 ARG A C 1
ATOM 1710 O O . ARG A 1 215 ? 27.439 1.660 -78.850 1.00 81.69 215 ARG A O 1
ATOM 1717 N N . GLU A 1 216 ? 27.172 3.416 -77.488 1.00 86.25 216 GLU A N 1
ATOM 1718 C CA . GLU A 1 216 ? 26.828 4.350 -78.571 1.00 86.25 216 GLU A CA 1
ATOM 1719 C C . GLU A 1 216 ? 28.009 4.561 -79.536 1.00 86.25 216 GLU A C 1
ATOM 1721 O O . GLU A 1 216 ? 27.836 4.499 -80.758 1.00 86.25 216 GLU A O 1
ATOM 1726 N N . SER A 1 217 ? 29.228 4.730 -79.012 1.00 83.00 217 SER A N 1
ATOM 1727 C CA . SER A 1 217 ? 30.440 4.882 -79.830 1.00 83.00 217 SER A CA 1
ATOM 1728 C C . SER A 1 217 ? 30.743 3.635 -80.677 1.00 83.00 217 SER A C 1
ATOM 1730 O O . SER A 1 217 ? 31.110 3.753 -81.853 1.00 83.00 217 SER A O 1
ATOM 1732 N N . LEU A 1 218 ? 30.497 2.442 -80.124 1.00 81.88 218 LEU A N 1
ATOM 1733 C CA . LEU A 1 218 ? 30.626 1.167 -80.821 1.00 81.88 218 LEU A CA 1
ATOM 1734 C C . LEU A 1 218 ? 29.551 1.037 -81.905 1.00 81.88 218 LEU A C 1
ATOM 1736 O O . LEU A 1 218 ? 29.884 0.751 -83.052 1.00 81.88 218 LEU A O 1
ATOM 1740 N N . ARG A 1 219 ? 28.284 1.344 -81.593 1.00 81.12 219 ARG A N 1
ATOM 1741 C CA . ARG A 1 219 ? 27.170 1.341 -82.558 1.00 81.12 219 ARG A CA 1
ATOM 1742 C C . ARG A 1 219 ? 27.434 2.284 -83.733 1.00 81.12 219 ARG A C 1
ATOM 1744 O O . ARG A 1 219 ? 27.191 1.916 -84.881 1.00 81.12 219 ARG A O 1
ATOM 1751 N N . LYS A 1 220 ? 27.992 3.471 -83.473 1.00 84.38 220 LYS A N 1
ATOM 1752 C CA . LYS A 1 220 ? 28.414 4.426 -84.510 1.00 84.38 220 LYS A CA 1
ATOM 1753 C C . LYS A 1 220 ? 29.558 3.880 -85.368 1.00 84.38 220 LYS A C 1
ATOM 1755 O O . LYS A 1 220 ? 29.501 3.992 -86.589 1.00 84.38 220 LYS A O 1
ATOM 1760 N N . THR A 1 221 ? 30.562 3.258 -84.751 1.00 82.25 221 THR A N 1
ATOM 1761 C CA . THR A 1 221 ? 31.702 2.653 -85.461 1.00 82.25 221 THR A CA 1
ATOM 1762 C C . THR A 1 221 ? 31.263 1.472 -86.331 1.00 82.25 221 THR A C 1
ATOM 1764 O O . THR A 1 221 ? 31.569 1.445 -87.521 1.00 82.25 221 THR A O 1
ATOM 1767 N N . ARG A 1 222 ? 30.459 0.548 -85.785 1.00 82.62 222 ARG A N 1
ATOM 1768 C CA . ARG A 1 222 ? 29.850 -0.569 -86.528 1.00 82.62 222 ARG A CA 1
ATOM 1769 C C . ARG A 1 222 ? 29.000 -0.074 -87.699 1.00 82.62 222 ARG A C 1
ATOM 1771 O O . ARG A 1 222 ? 29.088 -0.639 -88.784 1.00 82.62 222 ARG A O 1
ATOM 1778 N N . ARG A 1 223 ? 28.249 1.023 -87.528 1.00 82.38 223 ARG A N 1
ATOM 1779 C CA . ARG A 1 223 ? 27.500 1.666 -88.622 1.00 82.38 223 ARG A CA 1
ATOM 1780 C C . ARG A 1 223 ? 28.410 2.179 -89.739 1.00 82.38 223 ARG A C 1
ATOM 1782 O O . ARG A 1 223 ? 28.130 1.913 -90.896 1.00 82.38 223 ARG A O 1
ATOM 1789 N N . MET A 1 224 ? 29.531 2.821 -89.413 1.00 82.50 224 MET A N 1
ATOM 1790 C CA . MET A 1 224 ? 30.498 3.262 -90.429 1.00 82.50 224 MET A CA 1
ATOM 1791 C C . MET A 1 224 ? 31.174 2.095 -91.171 1.00 82.50 224 MET A C 1
ATOM 1793 O O . MET A 1 224 ? 31.555 2.262 -92.325 1.00 82.50 224 MET A O 1
ATOM 1797 N N . VAL A 1 225 ? 31.306 0.919 -90.542 1.00 80.44 225 VAL A N 1
ATOM 1798 C CA . VAL A 1 225 ? 31.753 -0.314 -91.219 1.00 80.44 225 VAL A CA 1
ATOM 1799 C C . VAL A 1 225 ? 30.655 -0.862 -92.139 1.00 80.44 225 VAL A C 1
ATOM 1801 O O . VAL A 1 225 ? 30.939 -1.182 -93.288 1.00 80.44 225 VAL A O 1
ATOM 1804 N N . LEU A 1 226 ? 29.403 -0.913 -91.671 1.00 77.56 226 LEU A N 1
ATOM 1805 C CA . LEU A 1 226 ? 28.231 -1.316 -92.463 1.00 77.56 226 LEU A CA 1
ATOM 1806 C C . LEU A 1 226 ? 28.049 -0.452 -93.718 1.00 77.56 226 LEU A C 1
ATOM 1808 O O . LEU A 1 226 ? 27.924 -0.988 -94.816 1.00 77.56 226 LEU A O 1
ATOM 1812 N N . ASP A 1 227 ? 28.100 0.872 -93.560 1.00 79.38 227 ASP A N 1
ATOM 1813 C CA . ASP A 1 227 ? 27.947 1.853 -94.643 1.00 79.38 227 ASP A CA 1
ATOM 1814 C C . ASP A 1 227 ? 29.084 1.769 -95.693 1.00 79.38 227 ASP A C 1
ATOM 1816 O O . ASP A 1 227 ? 28.961 2.331 -96.782 1.00 79.38 227 ASP A O 1
ATOM 1820 N N . ALA A 1 228 ? 30.187 1.073 -95.381 1.00 77.25 228 ALA A N 1
ATOM 1821 C CA . ALA A 1 228 ? 31.341 0.862 -96.260 1.00 77.25 228 ALA A CA 1
ATOM 1822 C C . ALA A 1 228 ? 31.384 -0.529 -96.932 1.00 77.25 228 ALA A C 1
ATOM 1824 O O . ALA A 1 228 ? 32.258 -0.767 -97.770 1.00 77.25 228 ALA A O 1
ATOM 1825 N N . LEU A 1 229 ? 30.477 -1.449 -96.583 1.00 78.06 229 LEU A N 1
ATOM 1826 C CA . LEU A 1 229 ? 30.388 -2.785 -97.186 1.00 78.06 229 LEU A CA 1
ATOM 1827 C C . LEU A 1 229 ? 29.468 -2.794 -98.428 1.00 78.06 229 LEU A C 1
ATOM 1829 O O . LEU A 1 229 ? 28.584 -1.942 -98.554 1.00 78.06 229 LEU A O 1
ATOM 1833 N N . PRO A 1 230 ? 29.628 -3.755 -99.363 1.00 77.31 230 PRO A N 1
ATOM 1834 C CA . PRO A 1 230 ? 28.753 -3.864 -100.529 1.00 77.31 230 PRO A CA 1
ATOM 1835 C C . PRO A 1 230 ? 27.300 -4.135 -100.114 1.00 77.31 230 PRO A C 1
ATOM 1837 O O . PRO A 1 230 ? 26.994 -5.190 -99.560 1.00 77.31 230 PRO A O 1
ATOM 1840 N N . GLN A 1 231 ? 26.391 -3.201 -100.419 1.00 74.00 231 GLN A N 1
ATOM 1841 C CA . GLN A 1 231 ? 25.001 -3.236 -99.937 1.00 74.00 231 GLN A CA 1
ATOM 1842 C C . GLN A 1 231 ? 24.266 -4.548 -100.263 1.00 74.00 231 GLN A C 1
ATOM 1844 O O . GLN A 1 231 ? 23.547 -5.055 -99.412 1.00 74.00 231 GLN A O 1
ATOM 1849 N N . ALA A 1 232 ? 24.513 -5.154 -101.429 1.00 67.75 232 ALA A N 1
ATOM 1850 C CA . ALA A 1 232 ? 23.911 -6.438 -101.804 1.00 67.75 232 ALA A CA 1
ATOM 1851 C C . ALA A 1 232 ? 24.322 -7.610 -100.882 1.00 67.75 232 ALA A C 1
ATOM 1853 O O . ALA A 1 232 ? 23.500 -8.475 -100.585 1.00 67.75 232 ALA A O 1
ATOM 1854 N N . GLY A 1 233 ? 25.568 -7.618 -100.390 1.00 69.50 233 GLY A N 1
ATOM 1855 C CA . GLY A 1 233 ? 26.036 -8.608 -99.414 1.00 69.50 233 GLY A CA 1
ATOM 1856 C C . GLY A 1 233 ? 25.479 -8.336 -98.018 1.00 69.50 233 GLY A C 1
ATOM 1857 O O . GLY A 1 233 ? 25.053 -9.261 -97.330 1.00 69.50 233 GLY A O 1
ATOM 1858 N N . VAL A 1 234 ? 25.390 -7.057 -97.632 1.00 72.06 234 VAL A N 1
ATOM 1859 C CA . VAL A 1 234 ? 24.751 -6.632 -96.375 1.00 72.06 234 VAL A CA 1
ATOM 1860 C C . VAL A 1 234 ? 23.277 -7.059 -96.347 1.00 72.06 234 VAL A C 1
ATOM 1862 O O . VAL A 1 234 ? 22.864 -7.722 -95.402 1.00 72.06 234 VAL A O 1
ATOM 1865 N N . GLU A 1 235 ? 22.490 -6.765 -97.387 1.00 72.12 235 GLU A N 1
ATOM 1866 C CA . GLU A 1 235 ? 21.074 -7.161 -97.470 1.00 72.12 235 GLU A CA 1
ATOM 1867 C C . GLU A 1 235 ? 20.886 -8.688 -97.419 1.00 72.12 235 GLU A C 1
ATOM 1869 O O . GLU A 1 235 ? 20.028 -9.179 -96.682 1.00 72.12 235 GLU A O 1
ATOM 1874 N N . TYR A 1 236 ? 21.719 -9.457 -98.130 1.00 72.06 236 TYR A N 1
ATOM 1875 C CA . TYR A 1 236 ? 21.670 -10.924 -98.113 1.00 72.06 236 TYR A CA 1
ATOM 1876 C C . TYR A 1 236 ? 22.005 -11.517 -96.732 1.00 72.06 236 TYR A C 1
ATOM 1878 O O . TYR A 1 236 ? 21.289 -12.395 -96.240 1.00 72.06 236 TYR A O 1
ATOM 1886 N N . CYS A 1 237 ? 23.059 -11.026 -96.076 1.00 68.81 237 CYS A N 1
ATOM 1887 C CA . CYS A 1 237 ? 23.483 -11.512 -94.761 1.00 68.81 237 CYS A CA 1
ATOM 1888 C C . CYS A 1 237 ? 22.587 -11.013 -93.609 1.00 68.81 237 CYS A C 1
ATOM 1890 O O . CYS A 1 237 ? 22.503 -11.692 -92.584 1.00 68.81 237 CYS A O 1
ATOM 1892 N N . LEU A 1 238 ? 21.869 -9.893 -93.769 1.00 71.50 238 LEU A N 1
ATOM 1893 C CA . LEU A 1 238 ? 20.788 -9.483 -92.858 1.00 71.50 238 LEU A CA 1
ATOM 1894 C C . LEU A 1 238 ? 19.537 -10.347 -93.044 1.00 71.50 238 LEU A C 1
ATOM 1896 O O . LEU A 1 238 ? 18.993 -10.854 -92.063 1.00 71.50 238 LEU A O 1
ATOM 1900 N N . GLY A 1 239 ? 19.136 -10.615 -94.292 1.00 72.12 239 GLY A N 1
ATOM 1901 C CA . GLY A 1 239 ? 17.990 -11.475 -94.611 1.00 72.12 239 GLY A CA 1
ATOM 1902 C C . GLY A 1 239 ? 18.085 -12.899 -94.041 1.00 72.12 239 GLY A C 1
ATOM 1903 O O . GLY A 1 239 ? 17.060 -13.552 -93.862 1.00 72.12 239 GLY A O 1
ATOM 1904 N N . LYS A 1 240 ? 19.295 -13.368 -93.702 1.00 69.00 240 LYS A N 1
ATOM 1905 C CA . LYS A 1 240 ? 19.531 -14.639 -92.994 1.00 69.00 240 LYS A CA 1
ATOM 1906 C C . LYS A 1 240 ? 19.466 -14.560 -91.463 1.00 69.00 240 LYS A C 1
ATOM 1908 O O . LYS A 1 240 ? 19.185 -15.582 -90.844 1.00 69.00 240 LYS A O 1
ATOM 1913 N N . LYS A 1 241 ? 19.756 -13.406 -90.848 1.00 65.06 241 LYS A N 1
ATOM 1914 C CA . LYS A 1 241 ? 19.834 -13.244 -89.377 1.00 65.06 241 LYS A CA 1
ATOM 1915 C C . LYS A 1 241 ? 18.583 -12.620 -88.738 1.00 65.06 241 LYS A C 1
ATOM 1917 O O . LYS A 1 241 ? 18.495 -12.574 -87.512 1.00 65.06 241 LYS A O 1
ATOM 1922 N N . GLY A 1 242 ? 17.609 -12.191 -89.544 1.00 63.31 242 GLY A N 1
ATOM 1923 C CA . GLY A 1 242 ? 16.354 -11.597 -89.064 1.00 63.31 242 GLY A CA 1
ATOM 1924 C C . GLY A 1 242 ? 16.560 -10.251 -88.359 1.00 63.31 242 GLY A C 1
ATOM 1925 O O . GLY A 1 242 ? 17.614 -9.634 -88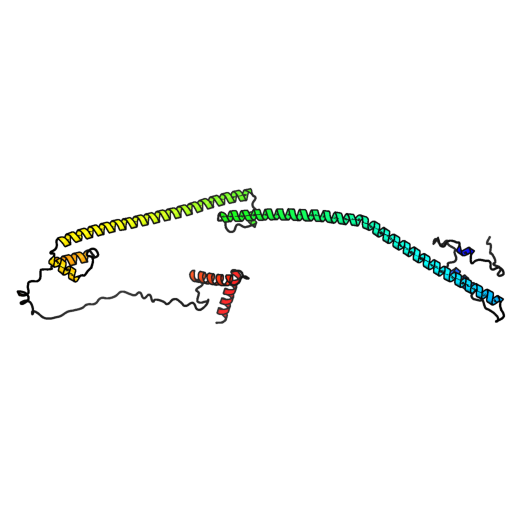.496 1.00 63.31 242 GLY A O 1
ATOM 1926 N N . ASP A 1 243 ? 15.568 -9.816 -87.575 1.00 58.88 243 ASP A N 1
ATOM 1927 C CA . ASP A 1 243 ? 15.551 -8.525 -86.856 1.00 58.88 243 ASP A CA 1
ATOM 1928 C C . ASP A 1 243 ? 16.502 -8.473 -85.630 1.00 58.88 243 ASP A C 1
ATOM 1930 O O . ASP A 1 243 ? 16.190 -7.878 -84.600 1.00 58.88 243 ASP A O 1
ATOM 1934 N N . THR A 1 244 ? 17.674 -9.107 -85.720 1.00 66.50 244 THR A N 1
ATOM 1935 C CA . THR A 1 244 ? 18.731 -9.038 -84.699 1.00 66.50 244 THR A CA 1
ATOM 1936 C C . THR A 1 244 ? 19.424 -7.673 -84.774 1.00 66.50 244 THR A C 1
ATOM 1938 O O . THR A 1 244 ? 20.022 -7.351 -85.804 1.00 66.50 244 THR A O 1
ATOM 1941 N N . ASP A 1 245 ? 19.398 -6.865 -83.706 1.00 68.31 245 ASP A N 1
ATOM 1942 C CA . ASP A 1 245 ? 20.108 -5.578 -83.710 1.00 68.31 245 ASP A CA 1
ATOM 1943 C C . ASP A 1 245 ? 21.627 -5.808 -83.753 1.00 68.31 245 ASP A C 1
ATOM 1945 O O . ASP A 1 245 ? 22.236 -6.409 -82.867 1.00 68.31 245 ASP A O 1
ATOM 1949 N N . LEU A 1 246 ? 22.264 -5.276 -84.795 1.00 64.69 246 LEU A N 1
ATOM 1950 C CA . LEU A 1 246 ? 23.708 -5.347 -85.035 1.00 64.69 246 LEU A CA 1
ATOM 1951 C C . LEU A 1 246 ? 24.535 -4.652 -83.936 1.00 64.69 246 LEU A C 1
ATOM 1953 O O . LEU A 1 246 ? 25.758 -4.803 -83.895 1.00 64.69 246 LEU A O 1
ATOM 1957 N N . ALA A 1 247 ? 23.891 -3.883 -83.054 1.00 62.62 247 ALA A N 1
ATOM 1958 C CA . ALA A 1 247 ? 24.482 -3.334 -81.839 1.00 62.62 247 ALA A CA 1
ATOM 1959 C C . ALA A 1 247 ? 24.633 -4.359 -80.698 1.00 62.62 247 ALA A C 1
ATOM 1961 O O . ALA A 1 247 ? 25.488 -4.151 -79.841 1.00 62.62 247 ALA A O 1
ATOM 1962 N N . GLU A 1 248 ? 23.842 -5.439 -80.679 1.00 68.81 248 GLU A N 1
ATOM 1963 C CA . GLU A 1 248 ? 23.810 -6.423 -79.580 1.00 68.81 248 GLU A CA 1
ATOM 1964 C C . GLU A 1 248 ? 24.721 -7.638 -79.811 1.00 68.81 248 GLU A C 1
ATOM 1966 O O . GLU A 1 248 ? 25.113 -8.293 -78.847 1.00 68.81 248 GLU A O 1
ATOM 1971 N N . LEU A 1 249 ? 25.128 -7.904 -81.060 1.00 77.50 249 LEU A N 1
ATOM 1972 C CA . LEU A 1 249 ? 26.154 -8.910 -81.377 1.00 77.50 249 LEU A CA 1
ATOM 1973 C C . LEU A 1 249 ? 27.442 -8.656 -80.572 1.00 77.50 249 LEU A C 1
ATOM 1975 O O . LEU A 1 249 ? 27.882 -7.507 -80.460 1.00 77.50 249 LEU A O 1
ATOM 1979 N N . SER A 1 250 ? 28.116 -9.702 -80.090 1.00 82.25 250 SER A N 1
ATOM 1980 C CA . SER A 1 250 ? 29.479 -9.552 -79.558 1.00 82.25 250 SER A CA 1
ATOM 1981 C C . SER A 1 250 ? 30.454 -9.105 -80.658 1.00 82.25 250 SER A C 1
ATOM 1983 O O . SER A 1 250 ? 30.186 -9.270 -81.849 1.00 82.25 250 SER A O 1
ATOM 1985 N N . ASP A 1 251 ? 31.608 -8.537 -80.293 1.00 76.94 251 ASP A N 1
ATOM 1986 C CA . ASP A 1 251 ? 32.596 -8.098 -81.294 1.00 76.94 251 ASP A CA 1
ATOM 1987 C C . ASP A 1 251 ? 33.136 -9.263 -82.143 1.00 76.94 251 ASP A C 1
ATOM 1989 O O . ASP A 1 251 ? 33.429 -9.079 -83.324 1.00 76.94 251 ASP A O 1
ATOM 1993 N N . ALA A 1 252 ? 33.189 -10.477 -81.583 1.00 81.12 252 ALA A N 1
ATOM 1994 C CA . ALA A 1 252 ? 33.548 -11.687 -82.319 1.00 81.12 252 ALA A CA 1
ATOM 1995 C C . ALA A 1 252 ? 32.473 -12.082 -83.349 1.00 81.12 252 ALA A C 1
ATOM 1997 O O . ALA A 1 252 ? 32.807 -12.406 -84.486 1.00 81.12 252 ALA A O 1
ATOM 1998 N N . GLU A 1 253 ? 31.188 -12.018 -82.988 1.00 84.19 253 GLU A N 1
ATOM 1999 C CA . GLU A 1 253 ? 30.079 -12.308 -83.909 1.00 84.19 253 GLU A CA 1
ATOM 2000 C C . GLU A 1 253 ? 29.910 -11.225 -84.978 1.00 84.19 253 GLU A C 1
ATOM 2002 O O . GLU A 1 253 ? 29.572 -11.541 -86.121 1.00 84.19 253 GLU A O 1
ATOM 2007 N N . PHE A 1 254 ? 30.157 -9.959 -84.625 1.00 82.69 254 PHE A N 1
ATOM 2008 C CA . PHE A 1 254 ? 30.141 -8.850 -85.572 1.00 82.69 254 PHE A CA 1
ATOM 2009 C C . PHE A 1 254 ? 31.299 -8.959 -86.568 1.00 82.69 254 PHE A C 1
ATOM 2011 O O . PHE A 1 254 ? 31.048 -8.896 -87.768 1.00 82.69 254 PHE A O 1
ATOM 2018 N N . GLU A 1 255 ? 32.542 -9.190 -86.122 1.00 81.75 255 GLU A N 1
ATOM 2019 C CA . GLU A 1 255 ? 33.665 -9.354 -87.056 1.00 81.75 255 GLU A CA 1
ATOM 2020 C C . GLU A 1 255 ? 33.515 -10.631 -87.894 1.00 81.75 255 GLU A C 1
ATOM 2022 O O . GLU A 1 255 ? 33.717 -10.570 -89.102 1.00 81.75 255 GLU A O 1
ATOM 2027 N N . ALA A 1 256 ? 33.076 -11.761 -87.324 1.00 82.88 256 ALA A N 1
ATOM 2028 C CA . ALA A 1 256 ? 32.813 -12.980 -88.097 1.00 82.88 256 ALA A CA 1
ATOM 2029 C C . ALA A 1 256 ? 31.768 -12.756 -89.208 1.00 82.88 256 ALA A C 1
ATOM 2031 O O . ALA A 1 256 ? 31.936 -13.238 -90.325 1.00 82.88 256 ALA A O 1
ATOM 2032 N N . TRP A 1 257 ? 30.723 -11.973 -88.933 1.00 83.69 257 TRP A N 1
ATOM 2033 C CA . TRP A 1 257 ? 29.689 -11.611 -89.906 1.00 83.69 257 TRP A CA 1
ATOM 2034 C C . TRP A 1 257 ? 30.151 -10.548 -90.919 1.00 83.69 257 TRP A C 1
ATOM 2036 O O . TRP A 1 257 ? 29.802 -10.605 -92.094 1.00 83.69 257 TRP A O 1
ATOM 2046 N N . VAL A 1 258 ? 31.012 -9.616 -90.509 1.00 80.69 258 VAL A N 1
ATOM 2047 C CA . VAL A 1 258 ? 31.700 -8.700 -91.429 1.00 80.69 258 VAL A CA 1
ATOM 2048 C C . VAL A 1 258 ? 32.651 -9.472 -92.356 1.00 80.69 258 VAL A C 1
ATOM 2050 O O . VAL A 1 258 ? 32.774 -9.117 -93.526 1.00 80.69 258 VAL A O 1
ATOM 2053 N N . GLN A 1 259 ? 3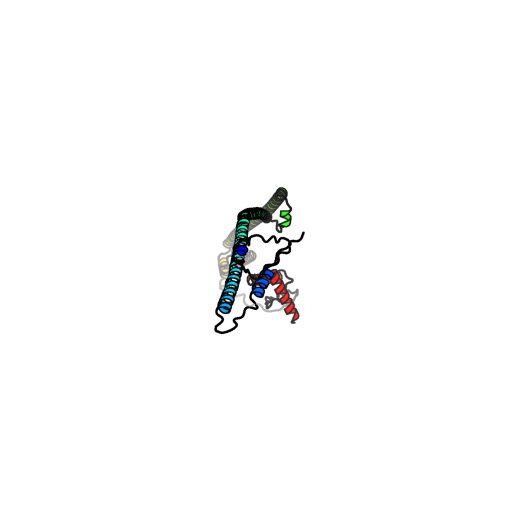3.296 -10.541 -91.881 1.00 81.81 259 GLN A N 1
ATOM 2054 C CA . GLN A 1 259 ? 34.081 -11.451 -92.722 1.00 81.81 259 GLN A CA 1
ATOM 2055 C C . GLN A 1 259 ? 33.184 -12.303 -93.636 1.00 81.81 259 GLN A C 1
ATOM 2057 O O . GLN A 1 259 ? 33.529 -12.451 -94.801 1.00 81.81 259 GLN A O 1
ATOM 2062 N N . GLU A 1 260 ? 32.011 -12.757 -93.174 1.00 82.31 260 GLU A N 1
ATOM 2063 C CA . GLU A 1 260 ? 30.980 -13.412 -94.007 1.00 82.31 260 GLU A CA 1
ATOM 2064 C C . GLU A 1 260 ? 30.520 -12.512 -95.173 1.00 82.31 260 GLU A C 1
ATOM 2066 O O . GLU A 1 260 ? 30.347 -12.990 -96.289 1.00 82.31 260 GLU A O 1
ATOM 2071 N N . ILE A 1 261 ? 30.388 -11.196 -94.955 1.00 79.44 261 ILE A N 1
ATOM 2072 C CA . ILE A 1 261 ? 30.062 -10.231 -96.023 1.00 79.44 261 ILE A CA 1
ATOM 2073 C C . ILE A 1 261 ? 31.270 -9.944 -96.930 1.00 79.44 261 ILE A C 1
ATOM 2075 O O . ILE A 1 261 ? 31.093 -9.727 -98.125 1.00 79.44 261 ILE A O 1
ATOM 2079 N N . LYS A 1 262 ? 32.503 -9.951 -96.403 1.00 76.88 262 LYS A N 1
ATOM 2080 C CA . LYS A 1 262 ? 33.729 -9.793 -97.216 1.00 76.88 262 LYS A CA 1
ATOM 2081 C C . LYS A 1 262 ? 34.011 -11.017 -98.097 1.00 76.88 262 LYS A C 1
ATOM 2083 O O . LYS A 1 262 ? 34.576 -10.846 -99.172 1.00 76.88 262 LYS A O 1
ATOM 2088 N N . SER A 1 263 ? 33.642 -12.221 -97.652 1.00 75.31 263 SER A N 1
ATOM 2089 C CA . SER A 1 263 ? 33.724 -13.465 -98.432 1.00 75.31 263 SER A CA 1
ATOM 2090 C C . SER A 1 263 ? 32.461 -13.761 -99.247 1.00 75.31 263 SER A C 1
ATOM 2092 O O . SER A 1 263 ? 32.445 -14.723 -100.016 1.00 75.31 263 SER A O 1
ATOM 2094 N N . TRP A 1 264 ? 31.420 -12.927 -99.135 1.00 73.06 264 TRP A N 1
ATOM 2095 C CA . TRP A 1 264 ? 30.297 -12.929 -100.065 1.00 73.06 264 TRP A CA 1
ATOM 2096 C C . TRP A 1 264 ? 30.740 -12.357 -101.413 1.00 73.06 264 TRP A C 1
ATOM 2098 O O . TRP A 1 264 ? 30.562 -11.177 -101.721 1.00 73.06 264 TRP A O 1
ATOM 2108 N N . GLU A 1 265 ? 31.313 -13.217 -102.246 1.00 57.09 265 GLU A N 1
ATOM 2109 C CA . GLU A 1 265 ? 31.333 -12.968 -103.680 1.00 57.09 265 GLU A CA 1
ATOM 2110 C C . GLU A 1 265 ? 29.886 -13.055 -104.203 1.00 57.09 265 GLU A C 1
ATOM 2112 O O . GLU A 1 265 ? 29.149 -13.976 -103.828 1.00 57.09 265 GLU A O 1
ATOM 2117 N N . PRO A 1 266 ? 29.431 -12.106 -105.043 1.00 54.78 266 PRO A N 1
ATOM 2118 C CA . PRO A 1 266 ? 28.096 -12.173 -105.618 1.00 54.78 266 PRO A CA 1
ATOM 2119 C C . PRO A 1 266 ? 28.016 -13.419 -106.500 1.00 54.78 266 PRO A C 1
ATOM 2121 O O . PRO A 1 266 ? 28.666 -13.476 -107.542 1.00 54.78 266 PRO A O 1
ATOM 2124 N N . THR A 1 267 ? 27.231 -14.413 -106.068 1.00 49.94 267 THR A N 1
ATOM 2125 C CA . THR A 1 267 ? 27.129 -15.723 -106.734 1.00 49.94 267 THR A CA 1
ATOM 2126 C C . THR A 1 267 ? 26.963 -15.543 -108.241 1.00 49.94 267 THR A C 1
ATOM 2128 O O . THR A 1 267 ? 26.036 -14.822 -108.643 1.00 49.94 267 THR A O 1
ATOM 2131 N N . PRO A 1 268 ? 27.808 -16.174 -109.075 1.00 40.56 268 PRO A N 1
ATOM 2132 C CA . PRO A 1 268 ? 27.754 -15.955 -110.507 1.00 40.56 268 PRO A CA 1
ATOM 2133 C C . PRO A 1 268 ? 26.381 -16.340 -111.052 1.00 40.56 268 PRO A C 1
ATOM 2135 O O . PRO A 1 268 ? 25.715 -17.262 -110.572 1.00 40.56 268 PRO A O 1
ATOM 2138 N N . THR A 1 269 ? 25.934 -15.607 -112.071 1.00 42.56 269 THR A N 1
ATOM 2139 C CA . THR A 1 269 ? 24.690 -15.930 -112.770 1.00 42.56 269 THR A CA 1
ATOM 2140 C C . THR A 1 269 ? 24.702 -17.378 -113.261 1.00 42.56 269 THR A C 1
ATOM 2142 O O . THR A 1 269 ? 25.744 -17.896 -113.648 1.00 42.56 269 THR A O 1
ATOM 2145 N N . VAL A 1 270 ? 23.513 -17.989 -113.309 1.00 43.16 270 VAL A N 1
ATOM 2146 C CA . VAL A 1 270 ? 23.213 -19.429 -113.512 1.00 43.16 270 VAL A CA 1
ATOM 2147 C C . VAL A 1 270 ? 23.960 -20.141 -114.666 1.00 43.16 270 VAL A C 1
ATOM 2149 O O . VAL A 1 270 ? 23.947 -21.364 -114.728 1.00 43.16 270 VAL A O 1
ATOM 2152 N N . GLY A 1 271 ? 24.646 -19.420 -115.557 1.00 44.53 271 GLY A N 1
ATOM 2153 C CA . GLY A 1 271 ? 25.515 -19.990 -116.591 1.00 44.53 271 GLY A CA 1
ATOM 2154 C C . GLY A 1 271 ? 26.827 -20.627 -116.104 1.00 44.53 271 GLY A C 1
ATOM 2155 O O . GLY A 1 271 ? 27.403 -21.387 -116.872 1.00 44.53 271 GLY A O 1
ATOM 2156 N N . GLU A 1 272 ? 27.295 -20.364 -114.876 1.00 42.50 272 GLU A N 1
ATOM 2157 C CA . GLU A 1 272 ? 28.586 -20.897 -114.374 1.00 42.50 272 GLU A CA 1
ATOM 2158 C C . GLU A 1 272 ? 28.429 -22.058 -113.365 1.00 42.50 272 GLU A C 1
ATOM 2160 O O . GLU A 1 272 ? 29.399 -22.716 -113.001 1.00 42.50 272 GLU A O 1
ATOM 2165 N N . ILE A 1 273 ? 27.198 -22.391 -112.959 1.00 41.28 273 ILE A N 1
ATOM 2166 C CA . ILE A 1 273 ? 26.899 -23.433 -111.954 1.00 41.28 273 ILE A CA 1
ATOM 2167 C C . ILE A 1 273 ? 26.774 -24.820 -112.625 1.00 41.28 273 ILE A C 1
ATOM 2169 O O . ILE A 1 273 ? 25.760 -25.505 -112.474 1.00 41.28 273 ILE A O 1
ATOM 2173 N N . MET A 1 274 ? 27.760 -25.218 -113.442 1.00 40.78 274 MET A N 1
ATOM 2174 C CA . MET A 1 274 ? 27.656 -26.454 -114.243 1.00 40.78 274 MET A CA 1
ATOM 2175 C C . MET A 1 274 ? 28.929 -27.301 -114.424 1.00 40.78 274 MET A C 1
ATOM 2177 O O . MET A 1 274 ? 28.843 -28.312 -115.117 1.00 40.78 274 MET A O 1
ATOM 2181 N N . GLU A 1 275 ? 30.066 -26.959 -113.803 1.00 40.88 275 GLU A N 1
ATOM 2182 C CA . GLU A 1 275 ? 31.336 -27.690 -114.026 1.00 40.88 275 GLU A CA 1
ATOM 2183 C C . GLU A 1 275 ? 32.134 -28.058 -112.751 1.00 40.88 275 GLU A C 1
ATOM 2185 O O . GLU A 1 275 ? 33.248 -28.552 -112.855 1.00 40.88 275 GLU A O 1
ATOM 2190 N N . GLU A 1 276 ? 31.563 -27.914 -111.544 1.00 38.56 276 GLU A N 1
ATOM 2191 C CA . GLU A 1 276 ? 32.195 -28.390 -110.290 1.00 38.56 276 GLU A CA 1
ATOM 2192 C C . GLU A 1 276 ? 31.206 -29.134 -109.366 1.00 38.56 276 GLU A C 1
ATOM 2194 O O . GLU A 1 276 ? 31.048 -28.860 -108.177 1.00 38.56 276 GLU A O 1
ATOM 2199 N N . VAL A 1 277 ? 30.498 -30.110 -109.943 1.00 47.03 277 VAL A N 1
ATOM 2200 C CA . VAL A 1 277 ? 29.761 -31.143 -109.198 1.00 47.03 277 VAL A CA 1
ATOM 2201 C C . VAL A 1 277 ? 30.219 -32.510 -109.714 1.00 47.03 277 VAL A C 1
ATOM 2203 O O . VAL A 1 277 ? 30.191 -32.741 -110.919 1.00 47.03 277 VAL A O 1
ATOM 2206 N N . VAL A 1 278 ? 30.543 -33.428 -108.791 1.00 46.28 278 VAL A N 1
ATOM 2207 C CA . VAL A 1 278 ? 31.055 -34.806 -109.010 1.00 46.28 278 VAL A CA 1
ATOM 2208 C C . VAL A 1 278 ? 32.582 -34.948 -109.188 1.00 46.28 278 VAL A C 1
ATOM 2210 O O . VAL A 1 278 ? 33.050 -35.456 -110.197 1.00 46.28 278 VAL A O 1
ATOM 2213 N N . GLU A 1 279 ? 33.333 -34.632 -108.130 1.00 36.91 279 GLU A N 1
ATOM 2214 C CA . GLU A 1 279 ? 34.561 -35.324 -107.670 1.00 36.91 279 GLU A CA 1
ATOM 2215 C C . GLU A 1 279 ? 34.772 -34.922 -106.183 1.00 36.91 279 GLU A C 1
ATOM 2217 O O . GLU A 1 279 ? 34.405 -33.813 -105.804 1.00 36.91 279 GLU A O 1
ATOM 2222 N N . GLU A 1 280 ? 35.232 -35.745 -105.231 1.00 38.19 280 GLU A N 1
ATOM 2223 C CA . GLU A 1 280 ? 35.550 -37.186 -105.222 1.00 38.19 280 GLU A CA 1
ATOM 2224 C C . GLU A 1 280 ? 35.148 -37.818 -103.846 1.00 38.19 280 GLU A C 1
ATOM 2226 O O . GLU A 1 280 ? 34.462 -37.176 -103.049 1.00 38.19 280 GLU A O 1
ATOM 2231 N N . LEU A 1 281 ? 35.468 -39.092 -103.553 1.00 39.16 281 LEU A N 1
ATOM 2232 C CA . LEU A 1 281 ? 34.812 -39.897 -102.492 1.00 39.16 281 LEU A CA 1
ATOM 2233 C C . LEU A 1 281 ? 35.756 -40.528 -101.435 1.00 39.16 281 LEU A C 1
ATOM 2235 O O . LEU A 1 281 ? 36.707 -41.204 -101.812 1.00 39.16 281 LEU A O 1
ATOM 2239 N N . ARG A 1 282 ? 35.297 -40.549 -100.158 1.00 32.19 282 ARG A N 1
ATOM 2240 C CA . ARG A 1 282 ? 35.643 -41.520 -99.065 1.00 32.19 282 ARG A CA 1
ATOM 2241 C C . ARG A 1 282 ? 37.092 -41.477 -98.475 1.00 32.19 282 ARG A C 1
ATOM 2243 O O . ARG A 1 282 ? 37.962 -40.873 -99.082 1.00 32.19 282 ARG A O 1
ATOM 2250 N N . PRO A 1 283 ? 37.400 -42.204 -97.364 1.00 61.69 283 PRO A N 1
ATOM 2251 C CA . PRO A 1 283 ? 36.793 -42.187 -96.013 1.00 61.69 283 PRO A CA 1
ATOM 2252 C C . PRO A 1 283 ? 37.882 -42.197 -94.882 1.00 61.69 283 PRO A C 1
ATOM 2254 O O . PRO A 1 283 ? 39.043 -41.960 -95.186 1.00 61.69 283 PRO A O 1
ATOM 2257 N N . GLU A 1 284 ? 37.526 -42.568 -93.630 1.00 32.59 284 GLU A N 1
ATOM 2258 C CA . GLU A 1 284 ? 38.439 -42.835 -92.470 1.00 32.59 284 GLU A CA 1
ATOM 2259 C C . GLU A 1 284 ? 39.199 -41.585 -91.933 1.00 32.59 284 GLU A C 1
ATOM 2261 O O . GLU A 1 284 ? 39.423 -40.639 -92.676 1.00 32.59 284 GLU A O 1
ATOM 2266 N N . ALA A 1 285 ? 39.625 -41.423 -90.669 1.00 33.25 285 ALA A N 1
ATOM 2267 C CA . ALA A 1 285 ? 39.269 -41.932 -89.320 1.00 33.25 285 ALA A CA 1
ATOM 2268 C C . ALA A 1 285 ? 39.742 -40.832 -88.295 1.00 33.25 285 ALA A C 1
ATOM 2270 O O . ALA A 1 285 ? 40.142 -39.760 -88.744 1.00 33.25 285 ALA A O 1
ATOM 2271 N N . GLU A 1 286 ? 39.745 -40.897 -86.952 1.00 34.09 286 GLU A N 1
ATOM 2272 C CA . GLU A 1 286 ? 39.434 -41.896 -85.904 1.00 34.09 286 GLU A CA 1
ATOM 2273 C C . GLU A 1 286 ? 39.083 -41.141 -84.574 1.00 34.09 286 GLU A C 1
ATOM 2275 O O . GLU A 1 286 ? 38.908 -39.923 -84.602 1.00 34.09 286 GLU A O 1
ATOM 2280 N N . TYR A 1 287 ? 38.985 -41.813 -83.413 1.00 50.00 287 TYR A N 1
ATOM 2281 C CA . TYR A 1 287 ? 38.881 -41.186 -82.068 1.00 50.00 287 TYR A CA 1
ATOM 2282 C C . TYR A 1 287 ? 40.263 -41.038 -81.385 1.00 50.00 287 TYR A C 1
ATOM 2284 O O . TYR A 1 287 ? 41.222 -41.695 -81.793 1.00 50.00 287 TYR A O 1
ATOM 2292 N N . PRO A 1 288 ? 40.383 -40.205 -80.329 1.00 47.56 288 PRO A N 1
ATOM 2293 C CA . PRO A 1 288 ? 40.557 -40.812 -78.996 1.00 47.56 288 PRO A CA 1
ATOM 2294 C C . PRO A 1 288 ? 39.785 -40.117 -77.850 1.00 47.56 288 PRO A C 1
ATOM 2296 O O . PRO A 1 288 ? 39.172 -39.064 -78.021 1.00 47.56 288 PRO A O 1
ATOM 2299 N N . GLU A 1 289 ? 39.832 -40.739 -76.670 1.00 44.28 289 GLU A N 1
ATOM 2300 C CA . GLU A 1 289 ? 39.149 -40.358 -75.423 1.00 44.28 289 GLU A CA 1
ATOM 2301 C C . GLU A 1 289 ? 40.060 -39.577 -74.451 1.00 44.28 289 GLU A C 1
ATOM 2303 O O . GLU A 1 289 ? 41.281 -39.746 -74.483 1.00 44.28 289 GLU A O 1
ATOM 2308 N N . GLN A 1 290 ? 39.456 -38.783 -73.552 1.00 43.59 290 GLN A N 1
ATOM 2309 C CA . GLN A 1 290 ? 39.941 -38.444 -72.195 1.00 43.59 290 GLN A CA 1
ATOM 2310 C C . GLN A 1 290 ? 38.916 -37.534 -71.471 1.00 43.59 290 GLN A C 1
ATOM 2312 O O . GLN A 1 290 ? 38.306 -36.695 -72.128 1.00 43.59 290 GLN A O 1
ATOM 2317 N N . GLU A 1 291 ? 38.787 -37.487 -70.139 1.00 38.12 291 GLU A N 1
ATOM 2318 C CA . GLU A 1 291 ? 38.567 -38.501 -69.076 1.00 38.12 291 GLU A CA 1
ATOM 2319 C C . GLU A 1 291 ? 38.665 -37.762 -67.712 1.00 38.12 291 GLU A C 1
ATOM 2321 O O . GLU A 1 291 ? 39.615 -37.013 -67.505 1.00 38.12 291 GLU A O 1
ATOM 2326 N N . GLU A 1 292 ? 37.693 -37.970 -66.804 1.00 38.53 292 GLU A N 1
ATOM 2327 C CA . GLU A 1 292 ? 37.599 -37.385 -65.436 1.00 38.53 292 GLU A CA 1
ATOM 2328 C C . GLU A 1 292 ? 37.531 -35.821 -65.357 1.00 38.53 292 GLU A C 1
ATOM 2330 O O . GLU A 1 292 ? 37.759 -35.121 -66.337 1.00 38.53 292 GLU A O 1
ATOM 2335 N N . VAL A 1 293 ? 37.065 -35.145 -64.287 1.00 38.56 293 VAL A N 1
ATOM 2336 C CA . VAL A 1 293 ? 37.109 -35.411 -62.830 1.00 38.56 293 VAL A CA 1
ATOM 2337 C C . VAL A 1 293 ? 35.817 -34.987 -62.084 1.00 38.56 293 VAL A C 1
ATOM 2339 O O . VAL A 1 293 ? 35.377 -33.849 -62.202 1.00 38.56 293 VAL A O 1
ATOM 2342 N N . LEU A 1 294 ? 35.307 -35.919 -61.262 1.00 37.16 294 LEU A N 1
ATOM 2343 C CA . LEU A 1 294 ? 34.493 -35.831 -60.022 1.00 37.16 294 LEU A CA 1
ATOM 2344 C C . LEU A 1 294 ? 33.251 -34.914 -59.859 1.00 37.16 294 LEU A C 1
ATOM 2346 O O . LEU A 1 294 ? 33.305 -33.691 -59.897 1.00 37.16 294 LEU A O 1
ATOM 2350 N N . ASP A 1 295 ? 32.165 -35.595 -59.469 1.00 41.06 295 ASP A N 1
ATOM 2351 C CA . ASP A 1 295 ? 31.177 -35.293 -58.414 1.00 41.06 295 ASP A CA 1
ATOM 2352 C C . ASP A 1 295 ? 30.962 -33.859 -57.882 1.00 41.06 295 ASP A C 1
ATOM 2354 O O . ASP A 1 295 ? 31.762 -33.319 -57.120 1.00 41.06 295 ASP A O 1
ATOM 2358 N N . ALA A 1 296 ? 29.707 -33.409 -58.013 1.00 42.19 296 ALA A N 1
ATOM 2359 C CA . ALA A 1 296 ? 28.901 -33.031 -56.846 1.00 42.19 296 ALA A CA 1
ATOM 2360 C C . ALA A 1 296 ? 27.410 -33.344 -57.095 1.00 42.19 296 ALA A C 1
ATOM 2362 O O . ALA A 1 296 ? 26.773 -32.744 -57.961 1.00 42.19 296 ALA A O 1
ATOM 2363 N N . LYS A 1 297 ? 26.837 -34.283 -56.329 1.00 41.66 297 LYS A N 1
ATOM 2364 C CA . LYS A 1 297 ? 25.379 -34.463 -56.231 1.00 41.66 297 LYS A CA 1
ATOM 2365 C C . LYS A 1 297 ? 24.854 -33.686 -55.026 1.00 41.66 297 LYS A C 1
ATOM 2367 O O . LYS A 1 297 ? 24.872 -34.221 -53.922 1.00 41.66 297 LYS A O 1
ATOM 2372 N N . ASP A 1 298 ? 24.291 -32.506 -55.254 1.00 43.19 298 ASP A N 1
ATOM 2373 C CA . ASP A 1 298 ? 23.321 -31.951 -54.310 1.00 43.19 298 ASP A CA 1
ATOM 2374 C C . ASP A 1 298 ? 21.925 -32.445 -54.695 1.00 43.19 298 ASP A C 1
ATOM 2376 O O . ASP A 1 298 ? 21.242 -31.903 -55.570 1.00 43.19 298 ASP A O 1
ATOM 2380 N N . GLU A 1 299 ? 21.507 -33.536 -54.052 1.00 42.75 299 GLU A N 1
ATOM 2381 C CA . GLU A 1 299 ? 20.114 -33.961 -54.092 1.00 42.75 299 GLU A CA 1
ATOM 2382 C C . GLU A 1 299 ? 19.244 -32.857 -53.483 1.00 42.75 299 GLU A C 1
ATOM 2384 O O . GLU A 1 299 ? 19.507 -32.371 -52.383 1.00 42.75 299 GLU A O 1
ATOM 2389 N N . LYS A 1 300 ? 18.161 -32.482 -54.175 1.00 46.53 300 LYS A N 1
ATOM 2390 C CA . LYS A 1 300 ? 17.114 -31.632 -53.596 1.00 46.53 300 LYS A CA 1
ATOM 2391 C C . LYS A 1 300 ? 16.366 -32.423 -52.529 1.00 46.53 300 LYS A C 1
ATOM 2393 O O . LYS A 1 300 ? 15.292 -32.964 -52.791 1.00 46.53 300 LYS A O 1
ATOM 2398 N N . GLN A 1 301 ? 16.955 -32.497 -51.340 1.00 41.56 301 GLN A N 1
ATOM 2399 C CA . GLN A 1 301 ? 16.325 -33.053 -50.156 1.00 41.56 301 GLN A CA 1
ATOM 2400 C C . GLN A 1 301 ? 15.015 -32.289 -49.926 1.00 41.56 301 GLN A C 1
ATOM 2402 O O . GLN A 1 301 ? 15.003 -31.060 -49.829 1.00 41.56 301 GLN A O 1
ATOM 2407 N N . ALA A 1 302 ? 13.896 -33.014 -49.951 1.00 46.78 302 ALA A N 1
ATOM 2408 C CA . ALA A 1 302 ? 12.584 -32.418 -49.743 1.00 46.78 302 ALA A CA 1
ATOM 2409 C C . ALA A 1 302 ? 12.534 -31.769 -48.347 1.00 46.78 302 ALA A C 1
ATOM 2411 O O . ALA A 1 302 ? 13.169 -32.292 -47.428 1.00 46.78 302 ALA A O 1
ATOM 2412 N N . PRO A 1 303 ? 11.805 -30.651 -48.163 1.00 48.09 303 PRO A N 1
ATOM 2413 C CA . PRO A 1 303 ? 11.692 -30.029 -46.851 1.00 48.09 303 PRO A CA 1
ATOM 2414 C C . PRO A 1 303 ? 11.134 -31.046 -45.854 1.00 48.09 303 PRO A C 1
ATOM 2416 O O . PRO A 1 303 ? 10.093 -31.655 -46.110 1.00 48.09 303 PRO A O 1
ATOM 2419 N N . TYR A 1 304 ? 11.842 -31.230 -44.738 1.00 59.75 304 TYR A N 1
ATOM 2420 C CA . TYR A 1 304 ? 11.427 -32.125 -43.664 1.00 59.75 304 TYR A CA 1
ATOM 2421 C C . TYR A 1 304 ? 10.025 -31.730 -43.197 1.00 59.75 304 TYR A C 1
ATOM 2423 O O . TYR A 1 304 ? 9.802 -30.615 -42.722 1.00 59.75 304 TYR A O 1
ATOM 2431 N N . ALA A 1 305 ? 9.068 -32.640 -43.370 1.00 54.97 305 ALA A N 1
ATOM 2432 C CA . ALA A 1 305 ? 7.739 -32.477 -42.813 1.00 54.97 305 ALA A CA 1
ATOM 2433 C C . ALA A 1 305 ? 7.847 -32.683 -41.300 1.00 54.97 305 ALA A C 1
ATOM 2435 O O . ALA A 1 305 ? 8.015 -33.813 -40.859 1.00 54.97 305 ALA A O 1
ATOM 2436 N N . ILE A 1 306 ? 7.787 -31.589 -40.540 1.00 62.25 306 ILE A N 1
ATOM 2437 C CA . ILE A 1 306 ? 7.667 -31.602 -39.079 1.00 62.25 306 ILE A CA 1
ATOM 2438 C C . ILE A 1 306 ? 6.248 -32.088 -38.758 1.00 62.25 306 ILE A C 1
ATOM 2440 O O . ILE A 1 306 ? 5.275 -31.392 -39.060 1.00 62.25 306 ILE A O 1
ATOM 2444 N N . ASN A 1 307 ? 6.128 -33.294 -38.206 1.00 71.00 307 ASN A N 1
ATOM 2445 C CA . ASN A 1 307 ? 4.856 -33.941 -37.877 1.00 71.00 307 ASN A CA 1
ATOM 2446 C C . ASN A 1 307 ? 4.512 -33.783 -36.391 1.00 71.00 307 ASN A C 1
ATOM 2448 O O . ASN A 1 307 ? 3.330 -33.725 -36.048 1.00 71.00 307 ASN A O 1
ATOM 2452 N N . ASP A 1 308 ? 5.525 -33.689 -35.523 1.00 71.88 308 ASP A N 1
ATOM 2453 C CA . ASP A 1 308 ? 5.368 -33.469 -34.082 1.00 71.88 308 ASP A CA 1
ATOM 2454 C C . ASP A 1 308 ? 6.378 -32.450 -33.493 1.00 71.88 308 ASP A C 1
ATOM 2456 O O . ASP A 1 308 ? 7.049 -31.710 -34.212 1.00 71.88 308 ASP A O 1
ATOM 2460 N N . LEU A 1 309 ? 6.422 -32.341 -32.159 1.00 72.44 309 LEU A N 1
ATOM 2461 C CA . LEU A 1 309 ? 7.270 -31.399 -31.404 1.00 72.44 309 LEU A CA 1
ATOM 2462 C C . LEU A 1 309 ? 8.701 -31.912 -31.132 1.00 72.44 309 LEU A C 1
ATOM 2464 O O . LEU A 1 309 ? 9.520 -31.178 -30.564 1.00 72.44 309 LEU A O 1
ATOM 2468 N N . ASN A 1 310 ? 8.995 -33.153 -31.514 1.00 78.12 310 ASN A N 1
ATOM 2469 C CA . ASN A 1 310 ? 10.289 -33.816 -31.356 1.00 78.12 310 ASN A CA 1
ATOM 2470 C C . ASN A 1 310 ? 11.087 -33.789 -32.672 1.00 78.12 310 ASN A C 1
ATOM 2472 O O . ASN A 1 310 ? 12.312 -33.715 -32.630 1.00 78.12 310 ASN A O 1
ATOM 2476 N N . ASP A 1 311 ? 10.403 -33.690 -33.820 1.00 80.38 311 ASP A N 1
ATOM 2477 C CA . ASP A 1 311 ? 10.980 -33.331 -35.132 1.00 80.38 311 ASP A CA 1
ATOM 2478 C C . ASP A 1 311 ? 11.700 -31.949 -35.143 1.00 80.38 311 ASP A C 1
ATOM 2480 O O . ASP A 1 311 ? 12.396 -31.608 -36.103 1.00 80.38 311 ASP A O 1
ATOM 2484 N N . ILE A 1 312 ? 11.544 -31.120 -34.100 1.00 82.44 312 ILE A N 1
ATOM 2485 C CA . ILE A 1 312 ? 12.173 -29.792 -33.983 1.00 82.44 312 ILE A CA 1
ATOM 2486 C C . ILE A 1 312 ? 13.546 -29.908 -33.300 1.00 82.44 312 ILE A C 1
ATOM 2488 O O . ILE A 1 312 ? 13.624 -30.037 -32.077 1.00 82.44 312 ILE A O 1
ATOM 2492 N N . ASP A 1 313 ? 14.638 -29.762 -34.060 1.00 84.12 313 ASP A N 1
ATOM 2493 C CA . ASP A 1 313 ? 16.010 -29.784 -33.524 1.00 84.12 313 ASP A CA 1
ATOM 2494 C C . ASP A 1 313 ? 16.305 -28.579 -32.603 1.00 84.12 313 ASP A C 1
ATOM 2496 O O . ASP A 1 313 ? 16.768 -27.513 -33.028 1.00 84.12 313 ASP A O 1
ATOM 2500 N N . ARG A 1 314 ? 16.092 -28.788 -31.298 1.00 80.88 314 ARG A N 1
ATOM 2501 C CA . ARG A 1 314 ? 16.337 -27.815 -30.219 1.00 80.88 314 ARG A CA 1
ATOM 2502 C C . ARG A 1 314 ? 17.827 -27.501 -29.995 1.00 80.88 314 ARG A C 1
ATOM 2504 O O . ARG A 1 314 ? 18.133 -26.672 -29.137 1.00 80.88 314 ARG A O 1
ATOM 2511 N N . SER A 1 315 ? 18.766 -28.111 -30.726 1.00 77.88 315 SER A N 1
ATOM 2512 C CA . SER A 1 315 ? 20.189 -27.739 -30.693 1.00 77.88 315 SER A CA 1
ATOM 2513 C C . SER A 1 315 ? 20.491 -26.508 -31.561 1.00 77.88 315 SER A C 1
ATOM 2515 O O . SER A 1 315 ? 21.312 -25.669 -31.167 1.00 77.88 315 SER A O 1
ATOM 2517 N N . THR A 1 316 ? 19.770 -26.340 -32.674 1.00 81.00 316 THR A N 1
ATOM 2518 C CA . THR A 1 316 ? 19.934 -25.232 -33.636 1.00 81.00 316 THR A CA 1
ATOM 2519 C C . THR A 1 316 ? 19.374 -23.896 -33.118 1.00 81.00 316 THR A C 1
ATOM 2521 O O . THR A 1 316 ? 18.461 -23.887 -32.286 1.00 81.00 316 THR A O 1
ATOM 2524 N N . PRO A 1 317 ? 19.887 -22.737 -33.578 1.00 67.88 317 PRO A N 1
ATOM 2525 C CA . PRO A 1 317 ? 19.240 -21.438 -33.361 1.00 67.88 317 PRO A CA 1
ATOM 2526 C C . PRO A 1 317 ? 17.799 -21.386 -33.895 1.00 67.88 317 PRO A C 1
ATOM 2528 O O . PRO A 1 317 ? 16.910 -20.848 -33.235 1.00 67.88 317 PRO A O 1
ATOM 2531 N N . GLU A 1 318 ? 17.561 -21.980 -35.062 1.00 69.06 318 GLU A N 1
ATOM 2532 C CA . GLU A 1 318 ? 16.291 -21.956 -35.789 1.00 69.06 318 GLU A CA 1
ATOM 2533 C C . GLU A 1 318 ? 15.215 -22.778 -35.068 1.00 69.06 318 GLU A C 1
ATOM 2535 O O . GLU A 1 318 ? 14.104 -22.291 -34.853 1.00 69.06 318 GLU A O 1
ATOM 2540 N N . GLY A 1 319 ? 15.553 -23.986 -34.608 1.00 82.44 319 GLY A N 1
ATOM 2541 C CA . GLY A 1 319 ? 14.660 -24.826 -33.809 1.00 82.44 319 GLY A CA 1
ATOM 2542 C C . GLY A 1 319 ? 14.336 -24.212 -32.445 1.00 82.44 319 GLY A C 1
ATOM 2543 O O . GLY A 1 319 ? 13.189 -24.274 -32.004 1.00 82.44 319 GLY A O 1
ATOM 2544 N N . LYS A 1 320 ? 15.293 -23.520 -31.807 1.00 78.31 320 LYS A N 1
ATOM 2545 C CA . LYS A 1 320 ? 15.041 -22.740 -30.576 1.00 78.31 320 LYS A CA 1
ATOM 2546 C C . LYS A 1 320 ? 14.076 -21.580 -30.820 1.00 78.31 320 LYS A C 1
ATOM 2548 O O . LYS A 1 320 ? 13.178 -21.368 -30.008 1.00 78.31 320 LYS A O 1
ATOM 2553 N N . LEU A 1 321 ? 14.226 -20.857 -31.933 1.00 70.62 321 LEU A N 1
ATOM 2554 C CA . LEU A 1 321 ? 13.300 -19.794 -32.338 1.00 70.62 321 LEU A CA 1
ATOM 2555 C C . LEU A 1 321 ? 11.892 -20.337 -32.619 1.00 70.62 321 LEU A C 1
ATOM 2557 O O . LEU A 1 321 ? 10.915 -19.759 -32.144 1.00 70.62 321 LEU A O 1
ATOM 2561 N N . LEU A 1 322 ? 11.781 -21.462 -33.332 1.00 77.62 322 LEU A N 1
ATOM 2562 C CA . LEU A 1 322 ? 10.500 -22.106 -33.628 1.00 77.62 322 LEU A CA 1
ATOM 2563 C C . LEU A 1 322 ? 9.802 -22.598 -32.348 1.00 77.62 322 LEU A C 1
ATOM 2565 O O . LEU A 1 322 ? 8.622 -22.317 -32.143 1.00 77.62 322 LEU A O 1
ATOM 2569 N N . PHE A 1 323 ? 10.539 -23.256 -31.450 1.00 80.00 323 PHE A N 1
ATOM 2570 C CA . PHE A 1 323 ? 10.024 -23.724 -30.160 1.00 80.00 323 PHE A CA 1
ATOM 2571 C C . PHE A 1 323 ? 9.587 -22.557 -29.258 1.00 80.00 323 PHE A C 1
ATOM 2573 O O . PHE A 1 323 ? 8.508 -22.603 -28.669 1.00 80.00 323 PHE A O 1
ATOM 2580 N N . ALA A 1 324 ? 10.361 -21.466 -29.209 1.00 71.44 324 ALA A N 1
ATOM 2581 C CA . ALA A 1 324 ? 9.991 -20.252 -28.477 1.00 71.44 324 ALA A CA 1
ATOM 2582 C C . ALA A 1 324 ? 8.750 -19.554 -29.068 1.00 71.44 324 ALA A C 1
ATOM 2584 O O . ALA A 1 324 ? 7.918 -19.041 -28.316 1.00 71.44 324 ALA A O 1
ATOM 2585 N N . ALA A 1 325 ? 8.584 -19.560 -30.396 1.00 70.44 325 ALA A N 1
ATOM 2586 C CA . ALA A 1 325 ? 7.389 -19.035 -31.054 1.00 70.44 325 ALA A CA 1
ATOM 2587 C C . ALA A 1 325 ? 6.140 -19.875 -30.731 1.00 70.44 325 ALA A C 1
ATOM 2589 O O . ALA A 1 325 ? 5.098 -19.308 -30.403 1.00 70.44 325 ALA A O 1
ATOM 2590 N N . ILE A 1 326 ? 6.251 -21.210 -30.748 1.00 75.69 326 ILE A N 1
ATOM 2591 C CA . ILE A 1 326 ? 5.172 -22.124 -30.340 1.00 75.69 326 ILE A CA 1
ATOM 2592 C C . ILE A 1 326 ? 4.805 -21.893 -28.868 1.00 75.69 326 ILE A C 1
ATOM 2594 O O . ILE A 1 326 ? 3.634 -21.656 -28.570 1.00 75.69 326 ILE A O 1
ATOM 2598 N N . ALA A 1 327 ? 5.797 -21.866 -27.969 1.00 68.62 327 ALA A N 1
ATOM 2599 C CA . ALA A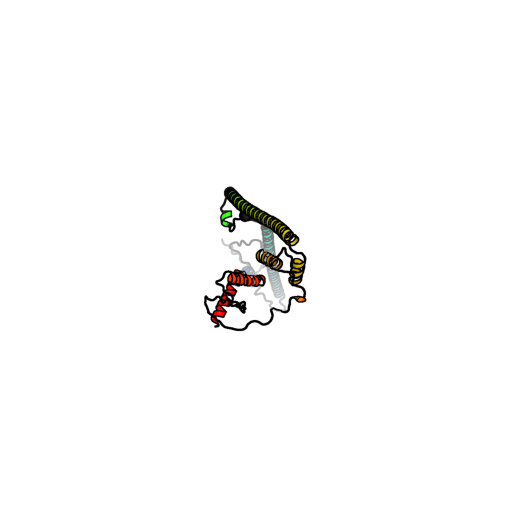 1 327 ? 5.591 -21.594 -26.546 1.00 68.62 327 ALA A CA 1
ATOM 2600 C C . ALA A 1 327 ? 4.858 -20.258 -26.327 1.00 68.62 327 ALA A C 1
ATOM 2602 O O . ALA A 1 327 ? 3.858 -20.209 -25.605 1.00 68.62 327 ALA A O 1
ATOM 2603 N N . LYS A 1 328 ? 5.280 -19.192 -27.024 1.00 65.06 328 LYS A N 1
ATOM 2604 C CA . LYS A 1 328 ? 4.614 -17.885 -26.983 1.00 65.06 328 LYS A CA 1
ATOM 2605 C C . LYS A 1 328 ? 3.150 -17.968 -27.434 1.00 65.06 328 LYS A C 1
ATOM 2607 O O . LYS A 1 328 ? 2.279 -17.508 -26.698 1.00 65.06 328 LYS A O 1
ATOM 2612 N N . ILE A 1 329 ? 2.857 -18.602 -28.570 1.00 67.31 329 ILE A N 1
ATOM 2613 C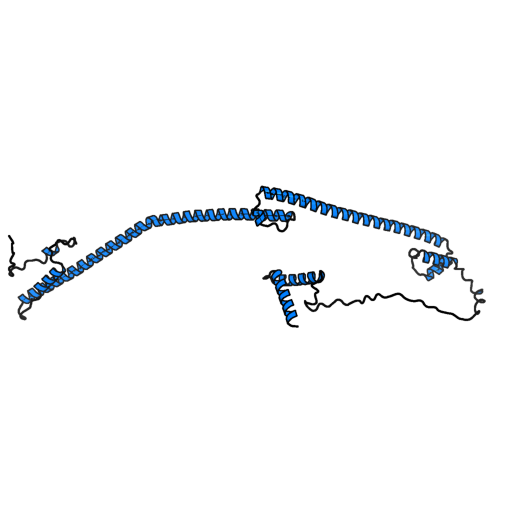 CA . ILE A 1 329 ? 1.477 -18.777 -29.067 1.00 67.31 329 ILE A CA 1
ATOM 2614 C C . ILE A 1 329 ? 0.615 -19.539 -28.043 1.00 67.31 329 ILE A C 1
ATOM 2616 O O . ILE A 1 329 ? -0.524 -19.149 -27.782 1.00 67.31 329 ILE A O 1
ATOM 2620 N N . THR A 1 330 ? 1.158 -20.572 -27.387 1.00 66.25 330 THR A N 1
ATOM 2621 C CA . THR A 1 330 ? 0.436 -21.272 -26.311 1.00 66.25 330 THR A CA 1
ATOM 2622 C C . THR A 1 330 ? 0.223 -20.419 -25.055 1.00 66.25 330 THR A C 1
ATOM 2624 O O . THR A 1 330 ? -0.816 -20.574 -24.417 1.00 66.25 330 THR A O 1
ATOM 2627 N N . THR A 1 331 ? 1.124 -19.482 -24.723 1.00 60.00 331 THR A N 1
ATOM 2628 C CA . THR A 1 331 ? 0.920 -18.531 -23.605 1.00 60.00 331 THR A CA 1
ATOM 2629 C C . THR A 1 331 ? -0.126 -17.466 -23.923 1.00 60.00 331 THR A C 1
ATOM 2631 O O . THR A 1 331 ? -0.977 -17.178 -23.090 1.00 60.00 331 THR A O 1
ATOM 2634 N N . GLU A 1 332 ? -0.151 -16.935 -25.149 1.00 57.66 332 GLU A N 1
ATOM 2635 C CA . GLU A 1 332 ? -1.166 -15.961 -25.579 1.00 57.66 332 GLU A CA 1
ATOM 2636 C C . GLU A 1 332 ? -2.580 -16.584 -25.617 1.00 57.66 332 GLU A C 1
ATOM 2638 O O . GLU A 1 332 ? -3.578 -15.880 -25.462 1.00 57.66 332 GLU A O 1
ATOM 2643 N N . SER A 1 333 ? -2.666 -17.917 -25.722 1.00 59.53 333 SER A N 1
ATOM 2644 C CA . SER A 1 333 ? -3.901 -18.697 -25.567 1.00 59.53 333 SER A CA 1
ATOM 2645 C C . SER A 1 333 ? -4.245 -19.093 -24.115 1.00 59.53 333 SER A C 1
ATOM 2647 O O . SER A 1 333 ? -5.322 -19.655 -23.901 1.00 59.53 333 SER A O 1
ATOM 2649 N N . GLN A 1 334 ? -3.372 -18.858 -23.128 1.00 63.72 334 GLN A N 1
ATOM 2650 C CA . GLN A 1 334 ? -3.534 -19.292 -21.727 1.00 63.72 334 GLN A CA 1
ATOM 2651 C C . GLN A 1 334 ? -3.235 -18.129 -20.768 1.00 63.72 334 GLN A C 1
ATOM 2653 O O . GLN A 1 334 ? -2.151 -18.011 -20.201 1.00 63.72 334 GLN A O 1
ATOM 2658 N N . GLN A 1 335 ? -4.232 -17.251 -20.605 1.00 68.81 335 GLN A N 1
ATOM 2659 C CA . GLN A 1 335 ? -4.148 -15.982 -19.858 1.00 68.81 335 GLN A CA 1
ATOM 2660 C C . GLN A 1 335 ? -3.854 -16.132 -18.349 1.00 68.81 335 GLN A C 1
ATOM 2662 O O . GLN A 1 335 ? -3.670 -15.132 -17.659 1.00 68.81 335 GLN A O 1
ATOM 2667 N N . ASP A 1 336 ? -3.845 -17.359 -17.832 1.00 77.00 336 ASP A N 1
ATOM 2668 C CA . ASP A 1 336 ? -3.637 -17.732 -16.433 1.00 77.00 336 ASP A CA 1
ATOM 2669 C C . ASP A 1 336 ? -2.200 -18.185 -16.102 1.00 77.00 336 ASP A C 1
ATOM 2671 O O . ASP A 1 336 ? -1.912 -18.460 -14.937 1.00 77.00 336 ASP A O 1
ATOM 2675 N N . LYS A 1 337 ? -1.292 -18.253 -17.090 1.00 74.38 337 LYS A N 1
ATOM 2676 C CA . LYS A 1 337 ? 0.073 -18.796 -16.931 1.00 74.38 337 LYS A CA 1
ATOM 2677 C C . LYS A 1 337 ? 1.162 -17.837 -17.403 1.00 74.38 337 LYS A C 1
ATOM 2679 O O . LYS A 1 337 ? 0.965 -17.052 -18.328 1.00 74.38 337 LYS A O 1
ATOM 2684 N N . THR A 1 338 ? 2.349 -17.935 -16.806 1.00 73.62 338 THR A N 1
ATOM 2685 C CA . THR A 1 338 ? 3.534 -17.219 -17.293 1.00 73.62 338 THR A CA 1
ATOM 2686 C C . THR A 1 338 ? 4.219 -17.988 -18.434 1.00 73.62 338 THR A C 1
ATOM 2688 O O . THR A 1 338 ? 4.050 -19.206 -18.557 1.00 73.62 338 THR A O 1
ATOM 2691 N N . PRO A 1 339 ? 5.068 -17.326 -19.246 1.00 63.84 339 PRO A N 1
ATOM 2692 C CA . PRO A 1 339 ? 5.886 -18.015 -20.244 1.00 63.84 339 PRO A CA 1
ATOM 2693 C C . PRO A 1 339 ? 6.803 -19.100 -19.674 1.00 63.84 339 PRO A C 1
ATOM 2695 O O . PRO A 1 339 ? 7.104 -20.064 -20.373 1.00 63.84 339 PRO A O 1
ATOM 2698 N N . TRP A 1 340 ? 7.214 -18.984 -18.408 1.00 68.50 340 TRP A N 1
ATOM 2699 C CA . TRP A 1 340 ? 8.029 -20.004 -17.753 1.00 68.50 340 TRP A CA 1
ATOM 2700 C C . TRP A 1 340 ? 7.226 -21.275 -17.445 1.00 68.50 340 TRP A C 1
ATOM 2702 O O . TRP A 1 340 ? 7.694 -22.373 -17.735 1.00 68.50 340 TRP A O 1
ATOM 2712 N N . ASP A 1 341 ? 5.990 -21.135 -16.950 1.00 72.56 341 ASP A N 1
ATOM 2713 C CA . ASP A 1 341 ? 5.115 -22.276 -16.632 1.00 72.56 341 ASP A CA 1
ATOM 2714 C C . ASP A 1 341 ? 4.786 -23.111 -17.880 1.00 72.56 341 ASP A C 1
ATOM 2716 O O . ASP A 1 341 ? 4.678 -24.335 -17.811 1.00 72.56 341 ASP A O 1
ATOM 2720 N N . VAL A 1 342 ? 4.644 -22.452 -19.036 1.00 67.94 342 VAL A N 1
ATOM 2721 C CA . VAL A 1 342 ? 4.375 -23.117 -20.320 1.00 67.94 342 VAL A CA 1
ATOM 2722 C C . VAL A 1 342 ? 5.631 -23.779 -20.893 1.00 67.94 342 VAL A C 1
ATOM 2724 O O . VAL A 1 342 ? 5.533 -24.887 -21.414 1.00 67.94 342 VAL A O 1
ATOM 2727 N N . ILE A 1 343 ? 6.817 -23.176 -20.742 1.00 69.56 343 ILE A N 1
ATOM 2728 C CA . ILE A 1 343 ? 8.090 -23.842 -21.080 1.00 69.56 343 ILE A CA 1
ATOM 2729 C C . ILE A 1 343 ? 8.293 -25.088 -20.206 1.00 69.56 343 ILE A C 1
ATOM 2731 O O . ILE A 1 343 ? 8.677 -26.136 -20.723 1.00 69.56 343 ILE A O 1
ATOM 2735 N N . GLN A 1 344 ? 7.988 -25.012 -18.906 1.00 75.94 344 GLN A N 1
ATOM 2736 C CA . GLN A 1 344 ? 8.064 -26.172 -18.019 1.00 75.94 344 GLN A CA 1
ATOM 2737 C C . GLN A 1 344 ? 7.073 -27.270 -18.442 1.00 75.94 344 GLN A C 1
ATOM 2739 O O . GLN A 1 344 ? 7.483 -28.417 -18.583 1.00 75.94 344 GLN A O 1
ATOM 2744 N N . GLN A 1 345 ? 5.814 -26.928 -18.737 1.00 72.44 345 GLN A N 1
ATOM 2745 C CA . GLN A 1 345 ? 4.808 -27.897 -19.203 1.00 72.44 345 GLN A CA 1
ATOM 2746 C C . GLN A 1 345 ? 5.162 -28.534 -20.557 1.00 72.44 345 GLN A C 1
ATOM 2748 O O . GLN A 1 345 ? 4.859 -29.705 -20.769 1.00 72.44 345 GLN A O 1
ATOM 2753 N N . LEU A 1 346 ? 5.825 -27.807 -21.464 1.00 70.50 346 LEU A N 1
ATOM 2754 C CA . LEU A 1 346 ? 6.330 -28.369 -22.724 1.00 70.50 346 LEU A CA 1
ATOM 2755 C C . LEU A 1 346 ? 7.486 -29.355 -22.502 1.00 70.50 346 LEU A C 1
ATOM 2757 O O . LEU A 1 346 ? 7.542 -30.375 -23.185 1.00 70.50 346 LEU A O 1
ATOM 2761 N N . ASN A 1 347 ? 8.372 -29.092 -21.537 1.00 72.75 347 ASN A N 1
ATOM 2762 C CA . ASN A 1 347 ? 9.422 -30.040 -21.153 1.00 72.75 347 ASN A CA 1
ATOM 2763 C C . ASN A 1 347 ? 8.823 -31.280 -20.468 1.00 72.75 347 ASN A C 1
ATOM 2765 O O . ASN A 1 347 ? 9.131 -32.393 -20.871 1.00 72.75 347 ASN A O 1
ATOM 2769 N N . GLU A 1 348 ? 7.892 -31.106 -19.524 1.00 70.75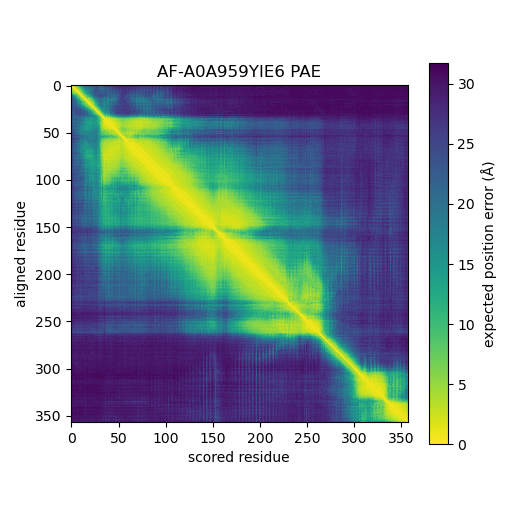 348 GLU A N 1
ATOM 2770 C CA . GLU A 1 348 ? 7.186 -32.215 -18.859 1.00 70.75 348 GLU A CA 1
ATOM 2771 C C . GLU A 1 348 ? 6.417 -33.108 -19.855 1.00 70.75 348 GLU A C 1
ATOM 2773 O O . GLU A 1 348 ? 6.356 -34.322 -19.663 1.00 70.75 348 GLU A O 1
ATOM 2778 N N . LEU A 1 349 ? 5.874 -32.542 -20.944 1.00 65.31 349 LEU A N 1
ATOM 2779 C CA . LEU A 1 349 ? 5.295 -33.324 -22.046 1.00 65.31 349 LEU A CA 1
ATOM 2780 C C . LEU A 1 349 ? 6.361 -34.063 -22.873 1.00 65.31 349 LEU A C 1
ATOM 2782 O O . LEU A 1 349 ? 6.133 -35.200 -23.276 1.00 65.31 349 LEU A O 1
ATOM 2786 N N . SER A 1 350 ? 7.504 -33.421 -23.134 1.00 67.75 350 SER A N 1
ATOM 2787 C CA . SER A 1 350 ? 8.638 -34.016 -23.858 1.00 67.75 350 SER A CA 1
ATOM 2788 C C . SER A 1 350 ? 9.151 -35.257 -23.119 1.00 67.75 350 SER A C 1
ATOM 2790 O O . SER A 1 350 ? 9.236 -36.330 -23.709 1.00 67.75 350 SER A O 1
ATOM 2792 N N . ASP A 1 351 ? 9.388 -35.122 -21.812 1.00 66.56 351 ASP A N 1
ATOM 2793 C CA . ASP A 1 351 ? 9.884 -36.184 -20.934 1.00 66.56 351 ASP A CA 1
ATOM 2794 C C . ASP A 1 351 ? 8.871 -37.340 -20.796 1.00 66.56 351 ASP A C 1
ATOM 2796 O O . ASP A 1 351 ? 9.261 -38.502 -20.691 1.00 66.56 351 ASP A O 1
ATOM 2800 N N . GLN A 1 352 ? 7.561 -37.050 -20.823 1.00 57.81 352 GLN A N 1
ATOM 2801 C CA . GLN A 1 352 ? 6.519 -38.087 -20.848 1.00 57.81 352 GLN A CA 1
ATOM 2802 C C . GLN A 1 352 ? 6.515 -38.869 -22.165 1.00 57.81 352 GLN A C 1
ATOM 2804 O O . GLN A 1 352 ? 6.437 -40.094 -22.133 1.00 57.81 352 GLN A O 1
ATOM 2809 N N . ILE A 1 353 ? 6.644 -38.190 -23.310 1.00 57.25 353 ILE A N 1
ATOM 2810 C CA . ILE A 1 353 ? 6.690 -38.857 -24.619 1.00 57.25 353 ILE A CA 1
ATOM 2811 C C . ILE A 1 353 ? 7.960 -39.713 -24.746 1.00 57.25 353 ILE A C 1
ATOM 2813 O O . ILE A 1 353 ? 7.876 -40.836 -25.232 1.00 57.25 353 ILE A O 1
ATOM 2817 N N . GLU A 1 354 ? 9.112 -39.245 -24.254 1.00 65.75 354 GLU A N 1
ATOM 2818 C CA . GLU A 1 354 ? 10.346 -40.049 -24.199 1.00 65.75 354 GLU A CA 1
ATOM 2819 C C . GLU A 1 354 ? 10.271 -41.236 -23.215 1.00 65.75 354 GLU A C 1
ATOM 2821 O O . GLU A 1 354 ? 11.067 -42.165 -23.329 1.00 65.75 354 GLU A O 1
ATOM 2826 N N . SER A 1 355 ? 9.322 -41.245 -22.270 1.00 63.31 355 SER A N 1
ATOM 2827 C CA . SER A 1 355 ? 9.135 -42.341 -21.305 1.00 63.31 355 SER A CA 1
ATOM 2828 C C . SER A 1 355 ? 8.118 -43.411 -21.738 1.00 63.31 355 SER A C 1
ATOM 2830 O O . SER A 1 355 ? 8.044 -44.451 -21.077 1.00 63.31 355 SER A O 1
ATOM 2832 N N . ASP A 1 356 ? 7.332 -43.167 -22.792 1.00 52.75 356 ASP A N 1
ATOM 2833 C CA . ASP A 1 356 ? 6.289 -44.077 -23.302 1.00 52.75 356 ASP A CA 1
ATOM 2834 C C . ASP A 1 356 ? 6.734 -44.888 -24.551 1.00 52.75 356 ASP A C 1
ATOM 2836 O O . ASP A 1 356 ? 5.939 -45.666 -25.092 1.00 52.75 356 ASP A O 1
ATOM 2840 N N . TYR A 1 357 ? 7.997 -44.744 -24.988 1.00 51.78 357 TYR A N 1
ATOM 2841 C CA . TYR A 1 357 ? 8.625 -45.443 -26.130 1.00 51.78 357 TYR A CA 1
ATOM 2842 C C . TYR A 1 357 ? 9.797 -46.363 -25.727 1.00 51.78 357 TYR A C 1
ATOM 2844 O O . TYR A 1 357 ? 9.951 -47.408 -26.407 1.00 51.78 357 TYR A O 1
#

Radius of gyration: 70.45 Å; Cα contacts (8 Å, |Δi|>4): 82; chains: 1; bounding box: 115×60×213 Å

pLDDT: mean 74.95, std 20.12, range [28.22, 97.44]

Solvent-accessible surface area (backbone atoms only — not comparable to full-atom values): 21794 Å² total; per-residue (Å²): 133,86,86,80,82,78,84,64,87,90,62,85,74,74,69,83,59,70,65,71,72,70,56,102,79,68,90,79,80,66,100,81,70,82,47,73,70,52,52,55,49,50,62,46,59,79,55,66,82,69,65,62,87,50,99,81,35,60,65,38,45,55,52,50,59,43,54,56,49,52,57,49,50,52,51,54,48,51,55,49,51,62,44,51,55,50,53,52,52,54,50,50,54,51,51,52,56,51,51,51,52,55,60,52,51,58,58,52,56,53,51,62,49,48,56,50,53,52,50,54,50,52,54,48,51,55,46,54,50,50,50,52,51,48,55,50,52,51,52,53,48,50,57,40,53,54,37,44,75,42,70,43,73,88,68,48,68,71,62,54,75,71,46,52,73,67,56,46,49,57,49,49,53,53,43,42,52,53,37,51,54,51,50,51,53,49,53,55,47,55,52,49,53,49,54,50,50,49,55,49,52,56,49,50,54,50,52,51,50,53,50,50,53,47,50,51,53,48,42,54,52,54,45,59,53,58,77,69,47,64,61,72,36,52,54,55,59,41,72,74,61,56,97,62,60,81,73,73,52,52,73,67,58,46,50,53,49,53,47,52,39,71,67,47,67,81,77,74,64,83,86,69,81,78,83,90,80,93,83,86,84,89,81,91,87,84,87,89,88,88,80,88,81,84,89,83,85,82,74,84,73,71,82,81,80,71,86,59,85,77,69,46,55,68,86,44,74,65,30,41,52,52,52,50,50,52,49,48,57,55,33,78,73,34,91,91,55,54,70,63,59,49,50,50,52,52,49,57,50,50,56,49,57,69,70,77,114

Sequence (357 aa):
MSNIVKFDIKQAPHAFDEVLELQIGSWAVPAGEITVEQYLKDCVAAVSDLKIADVNDKEGYEIVSRARKDLAKLRTTLEKTGKAARDNANAFAKAVIAEEKRLISIPSALEEEYKKMEKAYDDHWAEVERQRLQAEEEKYTGRIQDLVSVGIEGASLTLNRMMSDEEYQKFYESASAHWNDLEAARIAREKKEEEERQAELDRLAKIEEEAAAARESLRKTRRMVLDALPQAGVEYCLGKKGDTDLAELSDAEFEAWVQEIKSWEPTPTVGEIMEEVVEELRPEAEYPEQEEVLDAKDEKQAPYAINDLNDIDRSTPEGKLLFAAIAKITTESQQDKTPWDVIQQLNELSDQIESDY

Mean predicted aligned error: 20.0 Å

Foldseek 3Di:
DDPDDDDDPPDDDDPLPVVVVPDPPDPPDDPPDDDPVRVLVVLCVVLVPQDQDDPPRPVSVVSNVVSVVSVVVVVVVCVVVVVVVVVVVVVVVVVVVVVVVVVVVVVVVVVVVVVVVVVVVVVVVVVVVVVVVVVVVVVLVVLVVLLVVLVDPPPDSVVSVVDDPVRSVVVSVVSNVVSVVVVVVVVVVVVVVVVVVVVVVVVVVVVVVVVVVVLVVVLVVLVVLLVVADVVLVVVLCVVVDPDPLSPDDPVRSVVSSVSSVPPDPPDPPPVPPPPPDDDDDDDDDDDDDDDDDDDDPDPDDPDDCPDLVSQPCVDPVSVVVVLVVLVVVCVVPVPDDSVVSVVVVVVVVVVVVVVD